Protein AF-A0A1V5B877-F1 (afdb_monomer_lite)

pLDDT: mean 80.22, std 16.43, range [35.47, 98.25]

Foldseek 3Di:
DKWWKWWFQDLDADPQKDFDDPVFAQFFEFADDQFFDWDFAQKDDWDFQDKFWDDFPWDWFFFDDAKFFAGDWGFGDKDKDWIDGLDAKAFEIIMIIHHPVPDQQKDFARIKFFFLDADPQKDWDPLDAFHFYGYHSHGSDIDHYQKDKIKIKIKTFFIPDIGGFADDDWAKGGHRGKMWIWIDMWDMDGSRQFKAKEATMIGHRGIDGDDAFTKTWMSHDDDDDFKDWPCVSHLHTYGYHPHRRIDIGGDDQKDKDKIKDWTKTDQIPDIDIHHGHHTGIGGHSDTITIMIDIIIDTGRDYIHGYIIMIGGHDGRHPVDDDDDDD

Sequence (326 aa):
MANLGMFRDDSNTPTGFTEIGSGYRDRLIKGGGTALDTGGTDNHEHSMSSWSCNNVNGTTSDGGSTPITGVNHTHNSASINGSASHLPPYKNLRVLLISADTFNGVIPAGTIVFHEDVPSGWDRYDGGSSYFIRISSTAGGTGGSLTHSHTISGTTSGPSATGTVTGTSSWRYCPNNHTHTFSGTSSTSSSSDYYYWACGLIKASADRILPLNSIVLADGSLSGDFWEEVTGASGRLLRISSTNSITTGGSSDTFSHTHSFSGTTDQMSQSTVVGGGSYYTVALNTHTHSISFNLSATNPEPSYVRLKLYKLIRLIGSRFVNAIVI

Structure (mmCIF, N/CA/C/O backbone):
data_AF-A0A1V5B877-F1
#
_entry.id   AF-A0A1V5B877-F1
#
loop_
_atom_site.group_PDB
_atom_site.id
_atom_site.type_symbol
_atom_site.label_atom_id
_atom_site.label_alt_id
_atom_site.label_comp_id
_atom_site.label_asym_id
_atom_site.label_entity_id
_atom_site.label_seq_id
_atom_site.pdbx_PDB_ins_code
_atom_site.Cartn_x
_atom_site.Cartn_y
_atom_site.Cartn_z
_atom_site.occupancy
_atom_site.B_iso_or_equiv
_atom_site.auth_seq_id
_atom_site.auth_comp_id
_atom_site.auth_asym_id
_atom_site.auth_atom_id
_atom_site.pdbx_PDB_model_num
ATOM 1 N N . MET A 1 1 ? -24.056 -8.025 6.682 1.00 74.38 1 MET A N 1
ATOM 2 C CA . MET A 1 1 ? -23.841 -7.230 7.909 1.00 74.38 1 MET A CA 1
ATOM 3 C C . MET A 1 1 ? -22.358 -6.934 7.978 1.00 74.38 1 MET A C 1
ATOM 5 O O . MET A 1 1 ? -21.589 -7.813 7.611 1.00 74.38 1 MET A O 1
ATOM 9 N N . ALA A 1 2 ? -21.983 -5.700 8.303 1.00 93.25 2 ALA A N 1
ATOM 10 C CA . ALA A 1 2 ? -20.591 -5.264 8.264 1.00 93.25 2 ALA A CA 1
ATOM 11 C C . ALA A 1 2 ? -19.851 -5.648 9.556 1.00 93.25 2 ALA A C 1
ATOM 13 O O . ALA A 1 2 ? -20.436 -5.699 10.641 1.00 93.25 2 ALA A O 1
ATOM 14 N N . ASN A 1 3 ? -18.559 -5.909 9.432 1.00 96.69 3 ASN A N 1
ATOM 15 C CA . ASN A 1 3 ? -17.640 -6.185 10.520 1.00 96.69 3 ASN A CA 1
ATOM 16 C C . ASN A 1 3 ? -16.723 -4.983 10.752 1.00 96.69 3 ASN A C 1
ATOM 18 O O . ASN A 1 3 ? -16.322 -4.291 9.814 1.00 96.69 3 ASN A O 1
ATOM 22 N N . LEU A 1 4 ? -16.360 -4.767 12.013 1.00 97.25 4 LEU A N 1
ATOM 23 C CA . LEU A 1 4 ? -15.340 -3.810 12.426 1.00 97.25 4 LEU A CA 1
ATOM 24 C C . LEU A 1 4 ? -13.969 -4.465 12.305 1.00 97.25 4 LEU A C 1
ATOM 26 O O . LEU A 1 4 ? -13.770 -5.565 12.816 1.00 97.25 4 LEU A O 1
ATOM 30 N N . GLY A 1 5 ? -13.027 -3.778 11.667 1.00 97.50 5 GLY A N 1
ATOM 31 C CA . GLY A 1 5 ? -11.645 -4.203 11.517 1.00 97.50 5 GLY A CA 1
ATOM 32 C C . GLY A 1 5 ? -10.694 -3.418 12.415 1.00 97.50 5 GLY A C 1
ATOM 33 O O . GLY A 1 5 ? -10.713 -2.187 12.448 1.00 97.50 5 GLY A O 1
ATOM 34 N N . MET A 1 6 ? -9.830 -4.134 13.124 1.00 97.56 6 MET A N 1
ATOM 35 C CA . MET A 1 6 ? -8.805 -3.580 14.011 1.00 97.56 6 MET A CA 1
ATOM 36 C C . MET A 1 6 ? -7.462 -4.253 13.742 1.00 97.56 6 MET A C 1
ATOM 38 O O . MET A 1 6 ? -7.407 -5.351 13.185 1.00 97.56 6 MET A O 1
ATOM 42 N N . PHE A 1 7 ? -6.369 -3.610 14.142 1.00 97.81 7 PHE A N 1
ATOM 43 C CA . PHE A 1 7 ? -5.028 -4.119 13.888 1.00 97.81 7 PHE A CA 1
ATOM 44 C C . PHE A 1 7 ? -4.478 -4.949 15.048 1.00 97.81 7 PHE A C 1
ATOM 46 O O . PHE A 1 7 ? -4.814 -4.743 16.217 1.00 97.81 7 PHE A O 1
ATOM 53 N N . ARG A 1 8 ? -3.561 -5.857 14.711 1.00 96.44 8 ARG A N 1
ATOM 54 C CA . ARG A 1 8 ? -2.702 -6.586 15.651 1.00 96.44 8 ARG A CA 1
ATOM 55 C C . ARG A 1 8 ? -1.279 -6.659 15.118 1.00 96.44 8 ARG A C 1
ATOM 57 O O . ARG A 1 8 ? -1.061 -6.803 13.912 1.00 96.44 8 ARG A O 1
ATOM 64 N N . ASP A 1 9 ? -0.328 -6.611 16.039 1.00 95.62 9 ASP A N 1
ATOM 65 C CA . ASP A 1 9 ? 1.104 -6.767 15.782 1.00 95.62 9 ASP A CA 1
ATOM 66 C C . ASP A 1 9 ? 1.687 -8.088 16.325 1.00 95.62 9 ASP A C 1
ATOM 68 O O . ASP A 1 9 ? 2.881 -8.333 16.179 1.00 95.62 9 ASP A O 1
ATOM 72 N N . ASP A 1 10 ? 0.851 -8.948 16.910 1.00 94.44 10 ASP A N 1
ATOM 73 C CA . ASP A 1 10 ? 1.202 -10.274 17.424 1.00 94.44 10 ASP A CA 1
ATOM 74 C C . ASP A 1 10 ? 0.422 -11.392 16.711 1.00 94.44 10 ASP A C 1
ATOM 76 O O . ASP A 1 10 ? -0.384 -11.135 15.816 1.00 94.44 10 ASP A O 1
ATOM 80 N N . SER A 1 11 ? 0.668 -12.651 17.083 1.00 93.56 11 SER A N 1
ATOM 81 C CA . SER A 1 11 ? 0.017 -13.834 16.501 1.00 93.56 11 SER A CA 1
ATOM 82 C C . SER A 1 11 ? -1.303 -14.228 17.174 1.00 93.56 11 SER A C 1
ATOM 84 O O . SER A 1 11 ? -1.956 -15.170 16.729 1.00 93.56 11 SER A O 1
ATOM 86 N N . ASN A 1 12 ? -1.730 -13.526 18.227 1.00 93.50 12 ASN A N 1
ATOM 87 C CA . ASN A 1 12 ? -2.918 -13.903 18.984 1.00 93.50 12 ASN A CA 1
ATOM 88 C C . ASN A 1 12 ? -4.200 -13.439 18.269 1.00 93.50 12 ASN A C 1
ATOM 90 O O . ASN A 1 12 ? -4.279 -12.307 17.784 1.00 93.50 12 ASN A O 1
ATOM 94 N N . THR A 1 13 ? -5.206 -14.312 18.204 1.00 95.44 13 THR A N 1
ATOM 95 C CA . THR A 1 13 ? -6.560 -13.982 17.733 1.00 95.44 13 THR A CA 1
ATOM 96 C C . THR A 1 13 ? -7.506 -14.118 18.918 1.00 95.44 13 THR A C 1
ATOM 98 O O . THR A 1 13 ? -7.796 -15.243 19.325 1.00 95.44 13 THR A O 1
ATOM 101 N N . PRO A 1 14 ? -7.973 -13.005 19.504 1.00 95.44 14 PRO A N 1
ATOM 102 C CA . PRO A 1 14 ? -8.879 -13.066 20.641 1.00 95.44 14 PRO A CA 1
ATOM 103 C C . PRO A 1 14 ? -10.215 -13.736 20.301 1.00 95.44 14 PRO A C 1
ATOM 105 O O . PRO A 1 14 ? -10.689 -13.681 19.165 1.00 95.44 14 PRO A O 1
ATOM 108 N N . THR A 1 15 ? -10.859 -14.321 21.310 1.00 93.88 15 THR A N 1
ATOM 109 C CA . THR A 1 15 ? -12.201 -14.904 21.188 1.00 93.88 15 THR A CA 1
ATOM 110 C C . THR A 1 15 ? -13.196 -13.895 20.609 1.00 93.88 15 THR A C 1
ATOM 112 O O . THR A 1 15 ? -13.247 -12.748 21.045 1.00 93.88 15 THR A O 1
ATOM 115 N N . GLY A 1 16 ? -14.003 -14.328 19.636 1.00 93.56 16 GLY A N 1
ATOM 116 C CA . GLY A 1 16 ? -14.993 -13.480 18.960 1.00 93.56 16 GLY A CA 1
ATOM 117 C C . GLY A 1 16 ? -14.444 -12.676 17.777 1.00 93.56 16 GLY A C 1
ATOM 118 O O . GLY A 1 16 ? -15.232 -12.113 17.021 1.00 93.56 16 GLY A O 1
ATOM 119 N N . PHE A 1 17 ? -13.123 -12.667 17.572 1.00 96.19 17 PHE A N 1
ATOM 120 C CA . PHE A 1 17 ? -12.487 -12.070 16.402 1.00 96.19 17 PHE A CA 1
ATOM 121 C C . PHE A 1 17 ? -12.105 -13.136 15.375 1.00 96.19 17 PHE A C 1
ATOM 123 O O . PHE A 1 17 ? -11.776 -14.274 15.707 1.00 96.19 17 PHE A O 1
ATOM 130 N N . THR A 1 18 ? -12.102 -12.741 14.107 1.00 96.44 18 THR A N 1
ATOM 131 C CA . THR A 1 18 ? -11.635 -13.561 12.982 1.00 96.44 18 THR A CA 1
ATOM 132 C C . THR A 1 18 ? -10.602 -12.786 12.180 1.00 96.44 18 THR A C 1
ATOM 134 O O . THR A 1 18 ? -10.638 -11.564 12.152 1.00 96.44 18 THR A O 1
ATOM 137 N N . GLU A 1 19 ? -9.644 -13.451 11.540 1.00 96.06 19 GLU A N 1
ATOM 138 C CA . GLU A 1 19 ? -8.763 -12.741 10.606 1.00 96.06 19 GLU A CA 1
ATOM 139 C C . GLU A 1 19 ? -9.524 -12.353 9.340 1.00 96.06 19 GLU A C 1
ATOM 141 O O . GLU A 1 19 ? -10.369 -13.110 8.857 1.00 96.06 19 GLU A O 1
ATOM 146 N N . ILE A 1 20 ? -9.161 -11.212 8.751 1.00 96.31 20 ILE A N 1
ATOM 147 C CA . ILE A 1 20 ? -9.600 -10.886 7.397 1.00 96.31 20 ILE A CA 1
ATOM 148 C C . ILE A 1 20 ? -9.205 -12.010 6.420 1.00 96.31 20 ILE A C 1
ATOM 150 O O . ILE A 1 20 ? -8.153 -12.654 6.558 1.00 96.31 20 ILE A O 1
ATOM 154 N N . GLY A 1 21 ? -10.068 -12.255 5.430 1.00 94.75 21 GLY A N 1
ATOM 155 C CA . GLY A 1 21 ? -9.909 -13.342 4.464 1.00 94.75 21 GLY A CA 1
ATOM 156 C C . GLY A 1 21 ? -8.538 -13.348 3.778 1.00 94.75 21 GLY A C 1
ATOM 157 O O . GLY A 1 21 ? -7.951 -12.300 3.504 1.00 94.75 21 GLY A O 1
ATOM 158 N N . SER A 1 22 ? -8.025 -14.542 3.472 1.00 94.31 22 SER A N 1
ATOM 159 C CA . SER A 1 22 ? -6.683 -14.721 2.899 1.00 94.31 22 SER A CA 1
ATOM 160 C C . SER A 1 22 ? -6.471 -14.004 1.564 1.00 94.31 22 SER A C 1
ATOM 162 O O . SER A 1 22 ? -5.358 -13.564 1.303 1.00 94.31 22 SER A O 1
ATOM 164 N N . GLY A 1 23 ? -7.526 -13.801 0.767 1.00 94.88 23 GLY A N 1
ATOM 165 C CA . GLY A 1 23 ? -7.463 -13.047 -0.493 1.00 94.88 23 GLY A CA 1
ATOM 166 C C . GLY A 1 23 ? -7.143 -11.550 -0.343 1.00 94.88 23 GLY A C 1
ATOM 167 O O . GLY A 1 23 ? -6.781 -10.901 -1.326 1.00 94.88 23 GLY A O 1
ATOM 168 N N . TYR A 1 24 ? -7.244 -11.009 0.875 1.00 96.75 24 TYR A N 1
ATOM 169 C CA . TYR A 1 24 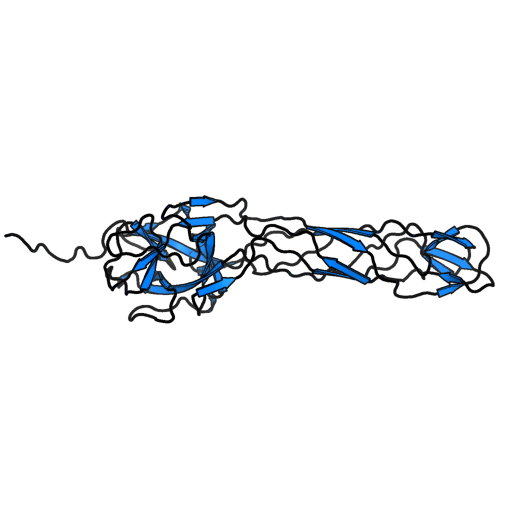? -6.949 -9.606 1.192 1.00 96.75 24 TYR A CA 1
ATOM 170 C C . TYR A 1 24 ? -5.579 -9.408 1.845 1.00 96.75 24 TYR A C 1
ATOM 172 O O . TYR A 1 24 ? -5.175 -8.275 2.101 1.00 96.75 24 TYR A O 1
ATOM 180 N N . ARG A 1 25 ? -4.867 -10.501 2.138 1.00 95.19 25 ARG A N 1
ATOM 181 C CA . ARG A 1 25 ? -3.490 -10.453 2.634 1.00 95.19 25 ARG A CA 1
ATOM 182 C C . ARG A 1 25 ? -2.566 -9.982 1.521 1.00 95.19 25 ARG A C 1
ATOM 184 O O . ARG A 1 25 ? -2.926 -10.004 0.349 1.00 95.19 25 ARG A O 1
ATOM 191 N N . ASP A 1 26 ? -1.381 -9.545 1.920 1.00 95.94 26 ASP A N 1
ATOM 192 C CA . ASP A 1 26 ? -0.326 -9.086 1.028 1.00 95.94 26 ASP A CA 1
ATOM 193 C C . ASP A 1 26 ? -0.659 -7.812 0.235 1.00 95.94 26 ASP A C 1
ATOM 195 O O . ASP A 1 26 ? 0.048 -7.454 -0.701 1.00 95.94 26 ASP A O 1
ATOM 199 N N . ARG A 1 27 ? -1.683 -7.072 0.674 1.00 97.25 27 ARG A N 1
ATOM 200 C CA . ARG A 1 27 ? -2.170 -5.839 0.046 1.00 97.25 27 ARG A CA 1
ATOM 201 C C . ARG A 1 27 ? -2.093 -4.662 1.007 1.00 97.25 27 ARG A C 1
ATOM 203 O O . ARG A 1 27 ? -2.271 -4.822 2.217 1.00 97.25 27 ARG A O 1
ATOM 210 N N . LEU A 1 28 ? -1.857 -3.469 0.472 1.00 97.12 28 LEU A N 1
ATOM 211 C CA . LEU A 1 28 ? -2.009 -2.224 1.224 1.00 97.12 28 LEU A CA 1
ATOM 212 C C . LEU A 1 28 ? -3.489 -1.922 1.483 1.00 97.12 28 LEU A C 1
ATOM 214 O O . LEU A 1 28 ? -4.371 -2.379 0.757 1.00 97.12 28 LEU A O 1
ATOM 218 N N . ILE A 1 29 ? -3.775 -1.124 2.508 1.00 97.88 29 ILE A N 1
ATOM 219 C CA . ILE A 1 29 ? -5.146 -0.679 2.785 1.00 97.88 29 ILE A CA 1
ATOM 220 C C . ILE A 1 29 ? -5.388 0.670 2.111 1.00 97.88 29 ILE A C 1
ATOM 222 O O . ILE A 1 29 ? -4.658 1.627 2.371 1.00 97.88 29 ILE A O 1
ATOM 226 N N . LYS A 1 30 ? -6.433 0.757 1.283 1.00 96.38 30 LYS A N 1
ATOM 227 C CA . LYS A 1 30 ? -6.945 2.001 0.690 1.00 96.38 30 LYS A CA 1
ATOM 228 C C . LYS A 1 30 ? -8.283 2.351 1.344 1.00 96.38 30 LYS A C 1
ATOM 230 O O . LYS A 1 30 ? -9.151 1.492 1.475 1.00 96.38 30 LYS A O 1
ATOM 235 N N . GLY A 1 31 ? -8.456 3.590 1.787 1.00 96.56 31 GLY A N 1
ATOM 236 C CA . GLY A 1 31 ? -9.689 4.026 2.434 1.00 96.56 31 GLY A CA 1
ATOM 237 C C . GLY A 1 31 ? -10.856 4.182 1.452 1.00 96.56 31 GLY A C 1
ATOM 238 O O . GLY A 1 31 ? -10.676 4.632 0.318 1.00 96.56 31 GLY A O 1
ATOM 239 N N . GLY A 1 32 ? -12.070 3.870 1.906 1.00 92.38 32 GLY A N 1
ATOM 240 C CA . GLY A 1 32 ? -13.333 4.181 1.223 1.00 92.38 32 GLY A CA 1
ATOM 241 C C . GLY A 1 32 ? -13.648 3.325 -0.012 1.00 92.38 32 GLY A C 1
ATOM 242 O O . GLY A 1 32 ? -13.081 2.258 -0.221 1.00 92.38 32 GLY A O 1
ATOM 243 N N . GLY A 1 33 ? -14.577 3.800 -0.850 1.00 90.56 33 GLY A N 1
ATOM 244 C CA . GLY A 1 33 ? -15.128 3.047 -1.988 1.00 90.56 33 GLY A CA 1
ATOM 245 C C . GLY A 1 33 ? -15.996 1.852 -1.575 1.00 90.56 33 GLY A C 1
ATOM 246 O O . GLY A 1 33 ? -16.524 1.811 -0.461 1.00 90.56 33 GLY A O 1
ATOM 247 N N . THR A 1 34 ? -16.157 0.887 -2.483 1.00 93.69 34 THR A N 1
ATOM 248 C CA . THR A 1 34 ? -16.770 -0.410 -2.166 1.00 93.69 34 THR A CA 1
ATOM 249 C C . THR A 1 34 ? -15.790 -1.207 -1.312 1.00 93.69 34 THR A C 1
ATOM 251 O O . THR A 1 34 ? -14.647 -1.435 -1.710 1.00 93.69 34 THR A O 1
ATOM 254 N N . ALA A 1 35 ? -16.211 -1.581 -0.108 1.00 93.81 35 ALA A N 1
ATOM 255 C CA . ALA A 1 35 ? -15.359 -2.334 0.796 1.00 93.81 35 ALA A CA 1
ATOM 256 C C . ALA A 1 35 ? -15.038 -3.720 0.218 1.00 93.81 35 ALA A C 1
ATOM 258 O O . ALA A 1 35 ? -15.871 -4.333 -0.444 1.00 93.81 35 ALA A O 1
ATOM 259 N N . LEU A 1 36 ? -13.825 -4.191 0.502 1.00 96.00 36 LEU A N 1
ATOM 260 C CA . LEU A 1 36 ? -13.223 -5.430 0.015 1.00 96.00 36 LEU A CA 1
ATOM 261 C C . LEU A 1 36 ? -12.897 -5.475 -1.488 1.00 96.00 36 LEU A C 1
ATOM 263 O O . LEU A 1 36 ? -12.328 -6.469 -1.939 1.00 96.00 36 LEU A O 1
ATOM 267 N N . ASP A 1 37 ? -13.146 -4.406 -2.250 1.00 96.19 37 ASP A N 1
ATOM 268 C CA . ASP A 1 37 ? -12.630 -4.303 -3.617 1.00 96.19 37 ASP A CA 1
ATOM 269 C C . ASP A 1 37 ? -11.099 -4.264 -3.606 1.00 96.19 37 ASP A C 1
ATOM 271 O O . ASP A 1 37 ? -10.473 -3.547 -2.819 1.00 96.19 37 ASP A O 1
ATOM 275 N N . THR A 1 38 ? -10.486 -5.011 -4.519 1.00 96.06 38 THR A N 1
ATOM 276 C CA . THR A 1 38 ? -9.031 -5.056 -4.687 1.00 96.06 38 THR A CA 1
ATOM 277 C C . THR A 1 38 ? -8.606 -4.432 -6.007 1.00 96.06 38 THR A C 1
ATOM 279 O O . THR A 1 38 ? -9.328 -4.524 -6.996 1.00 96.06 38 THR A O 1
ATOM 282 N N . GLY A 1 39 ? -7.403 -3.868 -6.052 1.00 93.19 39 GLY A N 1
ATOM 283 C CA . GLY A 1 39 ? -6.807 -3.346 -7.281 1.00 93.19 39 GLY A CA 1
ATOM 284 C C . GLY A 1 39 ? -5.292 -3.216 -7.169 1.00 93.19 39 GLY A C 1
ATOM 285 O O . GLY A 1 39 ? -4.710 -3.649 -6.172 1.00 93.19 39 GLY A O 1
ATOM 286 N N . GLY A 1 40 ? -4.678 -2.623 -8.194 1.00 90.69 40 GLY A N 1
ATOM 287 C CA . GLY A 1 40 ? -3.235 -2.388 -8.259 1.00 90.69 40 GLY A CA 1
ATOM 288 C C . GLY A 1 40 ? -2.395 -3.649 -8.490 1.00 90.69 40 GLY A C 1
ATOM 289 O O . GLY A 1 40 ? -2.908 -4.770 -8.536 1.00 90.69 40 GLY A O 1
ATOM 290 N N . THR A 1 41 ? -1.087 -3.452 -8.622 1.00 88.75 41 THR A N 1
ATOM 291 C CA . THR A 1 41 ? -0.068 -4.502 -8.770 1.00 88.75 41 THR A CA 1
ATOM 292 C C . THR A 1 41 ? 1.126 -4.184 -7.870 1.00 88.75 41 THR A C 1
ATOM 294 O O . THR A 1 41 ? 1.306 -3.042 -7.478 1.00 88.75 41 THR A O 1
ATOM 297 N N . ASP A 1 42 ? 1.931 -5.174 -7.479 1.00 88.94 42 ASP A N 1
ATOM 298 C CA . ASP A 1 42 ? 3.155 -4.917 -6.685 1.00 88.94 42 ASP A CA 1
ATOM 299 C C . ASP A 1 42 ? 4.377 -4.642 -7.567 1.00 88.94 42 ASP A C 1
ATOM 301 O O . ASP A 1 42 ? 5.389 -4.094 -7.110 1.00 88.94 42 ASP A O 1
ATOM 305 N N . ASN A 1 43 ? 4.262 -5.033 -8.834 1.00 85.69 43 ASN A N 1
ATOM 306 C CA . ASN A 1 43 ? 5.246 -4.895 -9.885 1.00 85.69 43 ASN A CA 1
ATOM 307 C C . ASN A 1 43 ? 4.594 -4.239 -11.098 1.00 85.69 43 ASN A C 1
ATOM 309 O O . ASN A 1 43 ? 3.400 -4.422 -11.348 1.00 85.69 43 ASN A O 1
ATOM 313 N N . HIS A 1 44 ? 5.397 -3.536 -11.883 1.00 75.50 44 HIS A N 1
ATOM 314 C CA . HIS A 1 44 ? 4.986 -3.068 -13.198 1.00 75.50 44 HIS A CA 1
ATOM 315 C C . HIS A 1 44 ? 6.067 -3.369 -14.232 1.00 75.50 44 HIS A C 1
ATOM 317 O O . HIS A 1 44 ? 7.240 -3.574 -13.903 1.00 75.50 44 HIS A O 1
ATOM 323 N N . GLU A 1 45 ? 5.631 -3.416 -15.485 1.00 74.50 45 GLU A N 1
ATOM 324 C CA . GLU A 1 45 ? 6.481 -3.585 -16.653 1.00 74.50 45 GLU A CA 1
ATOM 325 C C . GLU A 1 45 ? 6.520 -2.284 -17.444 1.00 74.50 45 GLU A C 1
ATOM 327 O O . GLU A 1 45 ? 5.576 -1.488 -17.430 1.00 74.50 45 GLU A O 1
ATOM 332 N N . HIS A 1 46 ? 7.614 -2.090 -18.166 1.00 70.62 46 HIS A N 1
ATOM 333 C CA . HIS A 1 46 ? 7.731 -1.012 -19.129 1.00 70.62 46 HIS A CA 1
ATOM 334 C C . HIS A 1 46 ? 7.782 -1.563 -20.543 1.00 70.62 46 HIS A C 1
ATOM 336 O O . HIS A 1 46 ? 8.352 -2.624 -20.793 1.00 70.62 46 HIS A O 1
ATOM 342 N N . SER A 1 47 ? 7.256 -0.779 -21.478 1.00 65.31 47 SER A N 1
ATOM 343 C CA . SER A 1 47 ? 7.489 -0.979 -22.904 1.00 65.31 47 SER A CA 1
ATOM 344 C C . SER A 1 47 ? 8.298 0.189 -23.461 1.00 65.31 47 SER A C 1
ATOM 346 O O . SER A 1 47 ? 8.225 1.314 -22.968 1.00 65.31 47 SER A O 1
ATOM 348 N N . MET A 1 48 ? 9.098 -0.092 -24.485 1.00 65.75 48 MET A N 1
ATOM 349 C CA . MET A 1 48 ? 9.794 0.922 -25.271 1.00 65.75 48 MET A CA 1
ATOM 350 C C . MET A 1 48 ? 9.112 1.068 -26.626 1.00 65.75 48 MET A C 1
ATOM 352 O O . MET A 1 48 ? 8.880 0.070 -27.303 1.00 65.75 48 MET A O 1
ATOM 356 N N . SER A 1 49 ? 8.860 2.306 -27.053 1.00 54.69 49 SER A N 1
ATOM 357 C CA . SER A 1 49 ? 8.289 2.602 -28.374 1.00 54.69 49 SER A CA 1
ATOM 358 C C . SER A 1 49 ? 9.307 3.129 -29.389 1.00 54.69 49 SER A C 1
ATOM 360 O O . SER A 1 49 ? 9.064 3.050 -30.589 1.00 54.69 49 SER A O 1
ATOM 362 N N . SER A 1 50 ? 10.441 3.681 -28.946 1.00 55.41 50 SER A N 1
ATOM 363 C CA . SER A 1 50 ? 11.454 4.244 -29.846 1.00 55.41 50 SER A CA 1
ATOM 364 C C . SER A 1 50 ? 12.821 4.306 -29.180 1.00 55.41 50 SER A C 1
ATOM 366 O O . SER A 1 50 ? 12.933 4.766 -28.044 1.00 55.41 50 SER A O 1
ATOM 368 N N . TRP A 1 51 ? 13.858 3.912 -29.913 1.00 61.53 51 TRP A N 1
ATOM 369 C CA . TRP A 1 51 ? 15.244 4.026 -29.477 1.00 61.53 51 TRP A CA 1
ATOM 370 C C . TRP A 1 51 ? 16.103 4.576 -30.624 1.00 61.53 51 TRP A C 1
ATOM 372 O O . TRP A 1 51 ? 15.733 4.456 -31.796 1.00 61.53 51 TRP A O 1
ATOM 382 N N . SER A 1 52 ? 17.228 5.210 -30.310 1.00 58.00 52 SER A N 1
ATOM 383 C CA . SER A 1 52 ? 18.214 5.606 -31.312 1.00 58.00 52 SER A CA 1
ATOM 384 C C . SER A 1 52 ? 19.598 5.175 -30.863 1.00 58.00 52 SER A C 1
ATOM 386 O O . SER A 1 52 ? 19.908 5.088 -29.676 1.00 58.00 52 SER A O 1
ATOM 388 N N . CYS A 1 53 ? 20.400 4.834 -31.853 1.00 57.09 53 CYS A N 1
ATOM 389 C CA . CYS A 1 53 ? 21.685 4.204 -31.704 1.00 57.09 53 CYS A CA 1
ATOM 390 C C . CYS A 1 53 ? 22.643 5.053 -32.531 1.00 57.09 53 CYS A C 1
ATOM 392 O O . CYS A 1 53 ? 22.561 5.051 -33.757 1.00 57.09 53 CYS A O 1
ATOM 394 N N . ASN A 1 54 ? 23.458 5.863 -31.856 1.00 55.19 54 ASN A N 1
ATOM 395 C CA . ASN A 1 54 ? 24.297 6.870 -32.497 1.00 55.19 54 ASN A CA 1
ATOM 396 C C . ASN A 1 54 ? 25.774 6.588 -32.221 1.00 55.19 54 ASN A C 1
ATOM 398 O O . ASN A 1 54 ? 26.131 6.113 -31.143 1.00 55.19 54 ASN A O 1
ATOM 402 N N . ASN A 1 55 ? 26.602 6.965 -33.197 1.00 53.72 55 ASN A N 1
ATOM 403 C CA . ASN A 1 55 ? 28.038 6.715 -33.313 1.00 53.72 55 ASN A CA 1
ATOM 404 C C . ASN A 1 55 ? 28.418 5.264 -33.599 1.00 53.72 55 ASN A C 1
ATOM 406 O O . ASN A 1 55 ? 28.351 4.387 -32.745 1.00 53.72 55 ASN A O 1
ATOM 410 N N . VAL A 1 56 ? 28.937 5.067 -34.807 1.00 55.50 56 VAL A N 1
ATOM 411 C CA . VAL A 1 56 ? 29.737 3.905 -35.171 1.00 55.50 56 VAL A CA 1
ATOM 412 C C . VAL A 1 56 ? 31.071 4.437 -35.668 1.00 55.50 56 VAL A C 1
ATOM 414 O O . VAL A 1 56 ? 31.103 5.329 -36.518 1.00 55.50 56 VAL A O 1
ATOM 417 N N . ASN A 1 57 ? 32.179 3.906 -35.152 1.00 52.59 57 ASN A N 1
ATOM 418 C CA . ASN A 1 57 ? 33.476 4.156 -35.769 1.00 52.59 57 ASN A CA 1
ATOM 419 C C . ASN A 1 57 ? 33.491 3.446 -37.123 1.00 52.59 57 ASN A C 1
ATOM 421 O O . ASN A 1 57 ? 33.525 2.217 -37.208 1.00 52.59 57 ASN A O 1
ATOM 425 N N . GLY A 1 58 ? 33.395 4.247 -38.176 1.00 51.28 58 GLY A N 1
ATOM 426 C CA . GLY A 1 58 ? 33.421 3.786 -39.547 1.00 51.28 58 GLY A CA 1
ATOM 427 C C . GLY A 1 58 ? 34.830 3.727 -40.105 1.00 51.28 58 GLY A C 1
ATOM 428 O O . GLY A 1 58 ? 35.639 4.618 -39.859 1.00 51.28 58 GLY A O 1
ATOM 429 N N . THR A 1 59 ? 35.099 2.719 -40.924 1.00 50.38 59 THR A N 1
ATOM 430 C CA . THR A 1 59 ? 36.210 2.775 -41.884 1.00 50.38 59 THR A CA 1
ATOM 431 C C . THR A 1 59 ? 35.636 2.807 -43.289 1.00 50.38 59 THR A C 1
ATOM 433 O O . THR A 1 59 ? 34.555 2.272 -43.542 1.00 50.38 59 THR A O 1
ATOM 436 N N . THR A 1 60 ? 36.314 3.492 -44.201 1.00 47.16 60 THR A N 1
ATOM 437 C CA . THR A 1 60 ? 35.971 3.461 -45.620 1.00 47.16 60 THR A CA 1
ATOM 438 C C . THR A 1 60 ? 36.333 2.089 -46.191 1.00 47.16 60 THR A C 1
ATOM 440 O O . THR A 1 60 ? 37.433 1.583 -45.997 1.00 47.16 60 THR A O 1
ATOM 443 N N . SER A 1 61 ? 35.378 1.460 -46.859 1.00 47.78 61 SER A N 1
ATOM 444 C CA . SER A 1 61 ? 35.488 0.171 -47.530 1.00 47.78 61 SER A CA 1
ATOM 445 C C . SER A 1 61 ? 34.735 0.217 -48.851 1.00 47.78 61 SER A C 1
ATOM 447 O O . SER A 1 61 ? 34.030 1.165 -49.145 1.00 47.78 61 SER A O 1
ATOM 449 N N . ASP A 1 62 ? 34.900 -0.794 -49.671 1.00 53.03 62 ASP A N 1
ATOM 450 C CA . ASP A 1 62 ? 35.111 -0.557 -51.079 1.00 53.03 62 ASP A CA 1
ATOM 451 C C . ASP A 1 62 ? 34.093 -1.509 -51.799 1.00 53.03 62 ASP A C 1
ATOM 453 O O . ASP A 1 62 ? 34.170 -2.726 -51.635 1.00 53.03 62 ASP A O 1
ATOM 457 N N . GLY A 1 63 ? 33.059 -0.958 -52.467 1.00 44.72 63 GLY A N 1
ATOM 458 C CA . GLY A 1 63 ? 31.752 -1.546 -52.825 1.00 44.72 63 GLY A CA 1
ATOM 459 C C . GLY A 1 63 ? 31.595 -2.764 -53.777 1.00 44.72 63 GLY A C 1
ATOM 460 O O . GLY A 1 63 ? 32.426 -3.067 -54.626 1.00 44.72 63 GLY A O 1
ATOM 461 N N . GLY A 1 64 ? 30.436 -3.440 -53.626 1.00 52.56 64 GLY A N 1
ATOM 462 C CA . GLY A 1 64 ? 29.756 -4.400 -54.542 1.00 52.56 64 GLY A CA 1
ATOM 463 C C . GLY A 1 64 ? 28.918 -5.485 -53.825 1.00 52.56 64 GLY A C 1
ATOM 464 O O . GLY A 1 64 ? 28.696 -5.359 -52.649 1.00 52.56 64 GLY A O 1
ATOM 465 N N . SER A 1 65 ? 28.365 -6.518 -54.469 1.00 54.75 65 SER A N 1
ATOM 466 C CA . SER A 1 65 ? 27.058 -7.161 -54.140 1.00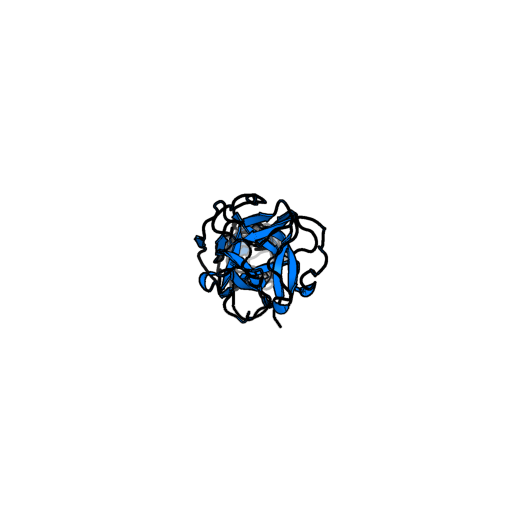 54.75 65 SER A CA 1
ATOM 467 C C . SER A 1 65 ? 26.746 -7.785 -52.752 1.00 54.75 65 SER A C 1
ATOM 469 O O . SER A 1 65 ? 25.624 -8.266 -52.597 1.00 54.75 65 SER A O 1
ATOM 471 N N . THR A 1 66 ? 27.639 -7.818 -51.751 1.00 59.12 66 THR A N 1
ATOM 472 C CA . THR A 1 66 ? 27.339 -8.459 -50.444 1.00 59.12 66 THR A CA 1
ATOM 473 C C . THR A 1 66 ? 26.730 -7.467 -49.459 1.00 59.12 66 THR A C 1
ATOM 475 O O . THR A 1 66 ? 27.456 -6.569 -49.036 1.00 59.12 66 THR A O 1
ATOM 478 N N . PRO A 1 67 ? 25.465 -7.624 -49.029 1.00 60.97 67 PRO A N 1
ATOM 479 C CA . PRO A 1 67 ? 24.843 -6.712 -48.079 1.00 60.97 67 PRO A CA 1
ATOM 480 C C . PRO A 1 67 ? 25.568 -6.705 -46.723 1.00 60.97 67 PRO A C 1
ATOM 482 O O . PRO A 1 67 ? 25.625 -7.707 -46.014 1.00 60.97 67 PRO A O 1
ATOM 485 N N . ILE A 1 68 ? 26.088 -5.551 -46.337 1.00 69.56 68 ILE A N 1
ATOM 486 C CA . ILE A 1 68 ? 26.755 -5.263 -45.064 1.00 69.56 68 ILE A CA 1
ATOM 487 C C . ILE A 1 68 ? 26.084 -4.060 -44.395 1.00 69.56 68 ILE A C 1
ATOM 489 O O . ILE A 1 68 ? 25.167 -3.470 -44.954 1.00 69.56 68 ILE A O 1
ATOM 493 N N . THR A 1 69 ? 26.524 -3.659 -43.208 1.00 68.00 69 THR A N 1
ATOM 494 C CA . THR A 1 69 ? 25.904 -2.541 -42.480 1.00 68.00 69 THR A CA 1
ATOM 495 C C . THR A 1 69 ? 26.591 -1.196 -42.738 1.00 68.00 69 THR A C 1
ATOM 497 O O . THR A 1 69 ? 27.815 -1.094 -42.633 1.00 68.00 69 THR A O 1
ATOM 500 N N . GLY A 1 70 ? 25.812 -0.149 -43.038 1.00 64.56 70 GLY A N 1
ATOM 501 C CA . GLY A 1 70 ? 26.328 1.221 -43.190 1.00 64.56 70 GLY A CA 1
ATOM 502 C C . GLY A 1 70 ? 26.711 1.866 -41.849 1.00 64.56 70 GLY A C 1
ATOM 503 O O . GLY A 1 70 ? 26.167 1.504 -40.813 1.00 64.56 70 GLY A O 1
ATOM 504 N N . VAL A 1 71 ? 27.634 2.835 -41.836 1.00 65.31 71 VAL A N 1
ATOM 505 C CA . VAL A 1 71 ? 28.096 3.481 -40.578 1.00 65.31 71 VAL A CA 1
ATOM 506 C C . VAL A 1 71 ? 26.994 4.195 -39.828 1.00 65.31 71 VAL A C 1
ATOM 508 O O . VAL A 1 71 ? 26.875 4.039 -38.620 1.00 65.31 71 VAL A O 1
ATOM 511 N N . ASN A 1 72 ? 26.165 4.945 -40.544 1.00 68.12 72 ASN A N 1
ATOM 512 C CA . ASN A 1 72 ? 24.997 5.575 -39.956 1.00 68.12 72 ASN A CA 1
ATOM 513 C C . ASN A 1 72 ? 23.805 4.656 -40.191 1.00 68.12 72 ASN A C 1
ATOM 515 O O . ASN A 1 72 ? 23.190 4.681 -41.256 1.00 68.12 72 ASN A O 1
ATOM 519 N N . HIS A 1 73 ? 23.509 3.826 -39.200 1.00 68.19 73 HIS A N 1
ATOM 520 C CA . HIS A 1 73 ? 22.303 3.019 -39.163 1.00 68.19 73 HIS A CA 1
ATOM 521 C C . HIS A 1 73 ? 21.678 3.102 -37.775 1.00 68.19 73 HIS A C 1
ATOM 523 O O . HIS A 1 73 ? 22.323 3.446 -36.788 1.00 68.19 73 HIS A O 1
ATOM 529 N N . THR A 1 74 ? 20.398 2.777 -37.715 1.00 70.75 74 THR A N 1
ATOM 530 C CA . THR A 1 74 ? 19.642 2.629 -36.476 1.00 70.75 74 THR A CA 1
ATOM 531 C C . THR A 1 74 ? 19.178 1.187 -36.366 1.00 70.75 74 THR A C 1
ATOM 533 O O . THR A 1 74 ? 19.023 0.507 -37.374 1.00 70.75 74 THR A O 1
ATOM 536 N N . HIS A 1 75 ? 18.912 0.711 -35.159 1.00 71.19 75 HIS A N 1
ATOM 537 C CA . HIS A 1 75 ? 18.051 -0.460 -34.999 1.00 71.19 75 HIS A CA 1
ATOM 538 C C . HIS A 1 75 ? 16.645 0.037 -34.659 1.00 71.19 75 HIS A C 1
ATOM 540 O O . HIS A 1 75 ? 16.473 1.173 -34.221 1.00 71.19 75 HIS A O 1
ATOM 546 N N . ASN A 1 76 ? 15.637 -0.789 -34.870 1.00 62.28 76 ASN A N 1
ATOM 547 C CA . ASN A 1 76 ? 14.229 -0.398 -34.843 1.00 62.28 76 ASN A CA 1
ATOM 548 C C . ASN A 1 76 ? 13.402 -1.132 -33.776 1.00 62.28 76 ASN A C 1
ATOM 550 O O . ASN A 1 76 ? 12.285 -0.705 -33.503 1.00 62.28 76 ASN A O 1
ATOM 554 N N . SER A 1 77 ? 13.941 -2.156 -33.106 1.00 61.00 77 SER A N 1
ATOM 555 C CA . SER A 1 77 ? 13.262 -2.774 -31.961 1.00 61.00 77 SER A CA 1
ATOM 556 C C . SER A 1 77 ? 14.225 -3.462 -31.000 1.00 61.00 77 SER A C 1
ATOM 558 O O . SER A 1 77 ? 15.131 -4.170 -31.437 1.00 61.00 77 SER A O 1
ATOM 560 N N . ALA A 1 78 ? 13.963 -3.320 -29.703 1.00 62.25 78 ALA A N 1
ATOM 561 C CA . ALA A 1 78 ? 14.503 -4.183 -28.664 1.00 62.25 78 ALA A CA 1
ATOM 562 C C . ALA A 1 78 ? 13.377 -4.578 -27.705 1.00 62.25 78 ALA A C 1
ATOM 564 O O . ALA A 1 78 ? 12.576 -3.732 -27.307 1.00 62.25 78 ALA A O 1
ATOM 565 N N . SER A 1 79 ? 13.313 -5.854 -27.330 1.00 61.94 79 SER A N 1
ATOM 566 C CA . SER A 1 79 ? 12.482 -6.295 -26.210 1.00 61.94 79 SER A CA 1
ATOM 567 C C . SER A 1 79 ? 13.198 -5.944 -24.911 1.00 61.94 79 SER A C 1
ATOM 569 O O . SER A 1 79 ? 14.339 -6.369 -24.728 1.00 61.94 79 SER A O 1
ATOM 571 N N . ILE A 1 80 ? 12.543 -5.203 -24.019 1.00 62.78 80 ILE A N 1
ATOM 572 C CA . ILE A 1 80 ? 13.014 -5.059 -22.641 1.00 62.78 80 ILE A CA 1
ATOM 573 C C . ILE A 1 80 ? 12.234 -6.021 -21.773 1.00 62.78 80 ILE A C 1
ATOM 575 O O . ILE A 1 80 ? 11.008 -6.018 -21.794 1.00 62.78 80 ILE A O 1
ATOM 579 N N . ASN A 1 81 ? 12.964 -6.762 -20.951 1.00 62.19 81 ASN A N 1
ATOM 580 C CA . ASN A 1 81 ? 12.405 -7.421 -19.785 1.00 62.19 81 ASN A CA 1
ATOM 581 C C . ASN A 1 81 ? 12.943 -6.695 -18.553 1.00 62.19 81 ASN A C 1
ATOM 583 O O . ASN A 1 81 ? 14.157 -6.641 -18.352 1.00 62.19 81 ASN A O 1
ATOM 587 N N . GLY A 1 82 ? 12.053 -6.096 -17.766 1.00 65.94 82 GLY A N 1
ATOM 588 C CA . GLY A 1 82 ? 12.436 -5.347 -16.574 1.00 65.94 82 GLY A CA 1
ATOM 589 C C . GLY A 1 82 ? 11.239 -5.075 -15.680 1.00 65.94 82 GLY A C 1
ATOM 590 O O . GLY A 1 82 ? 10.723 -3.961 -15.667 1.00 65.94 82 GLY A O 1
ATOM 591 N N . SER A 1 83 ? 10.791 -6.086 -14.933 1.00 73.12 83 SER A N 1
ATOM 592 C CA . SER A 1 83 ? 9.814 -5.893 -13.862 1.00 73.12 83 SER A CA 1
ATOM 593 C C . SER A 1 83 ? 10.527 -5.408 -12.601 1.00 73.12 83 SER A C 1
ATOM 595 O O . SER A 1 83 ? 11.453 -6.076 -12.135 1.00 73.12 83 SER A O 1
ATOM 597 N N . ALA A 1 84 ? 10.076 -4.309 -12.007 1.00 79.50 84 ALA A N 1
ATOM 598 C CA . ALA A 1 84 ? 10.523 -3.892 -10.679 1.00 79.50 84 ALA A CA 1
ATOM 599 C C . ALA A 1 84 ? 9.323 -3.746 -9.748 1.00 79.50 84 ALA A C 1
ATOM 601 O O . ALA A 1 84 ? 8.199 -3.508 -10.199 1.00 79.50 84 ALA A O 1
ATOM 602 N N . SER A 1 85 ? 9.557 -3.924 -8.446 1.00 85.69 85 SER A N 1
ATOM 603 C CA . SER A 1 85 ? 8.531 -3.619 -7.455 1.00 85.69 85 SER A CA 1
ATOM 604 C C . SER A 1 85 ? 8.472 -2.116 -7.211 1.00 85.69 85 SER A C 1
ATOM 606 O O . SER A 1 85 ? 9.505 -1.456 -7.125 1.00 85.69 85 SER A O 1
ATOM 608 N N . HIS A 1 86 ? 7.260 -1.598 -7.053 1.00 83.81 86 HIS A N 1
ATOM 609 C CA . HIS A 1 86 ? 6.992 -0.197 -6.718 1.00 83.81 86 HIS A CA 1
ATOM 610 C C . HIS A 1 86 ? 6.237 -0.065 -5.389 1.00 83.81 86 HIS A C 1
ATOM 612 O O . HIS A 1 86 ? 5.605 0.964 -5.120 1.00 83.81 86 HIS A O 1
ATOM 618 N N . LEU A 1 87 ? 6.296 -1.112 -4.555 1.00 90.38 87 LEU A N 1
ATOM 619 C CA . LEU A 1 87 ? 5.725 -1.084 -3.219 1.00 90.38 87 LEU A CA 1
ATOM 620 C C . LEU A 1 87 ? 6.405 0.017 -2.388 1.00 90.38 87 LEU A C 1
ATOM 622 O O . LEU A 1 87 ? 7.632 -0.018 -2.220 1.00 90.38 87 LEU A O 1
ATOM 626 N N . PRO A 1 88 ? 5.632 0.970 -1.832 1.00 91.00 88 PRO A N 1
ATOM 627 C CA . PRO A 1 88 ? 6.179 1.954 -0.913 1.00 91.00 88 PRO A CA 1
ATOM 628 C C . PRO A 1 88 ? 6.635 1.257 0.377 1.00 91.00 88 PRO A C 1
ATOM 630 O O . PRO A 1 88 ? 6.233 0.115 0.628 1.00 91.00 88 PRO A O 1
ATOM 633 N N . PRO A 1 89 ? 7.421 1.920 1.244 1.00 93.75 89 PRO A N 1
ATOM 634 C CA . PRO A 1 89 ? 7.780 1.343 2.528 1.00 93.75 89 PRO A CA 1
ATOM 635 C C . PRO A 1 89 ? 6.521 0.970 3.308 1.00 93.75 89 PRO A C 1
ATOM 637 O O . PRO A 1 89 ? 5.688 1.830 3.608 1.00 93.75 89 PRO A O 1
ATOM 640 N N . TYR A 1 90 ? 6.390 -0.303 3.667 1.00 95.56 90 TYR A N 1
ATOM 641 C CA . TYR A 1 90 ? 5.233 -0.804 4.398 1.00 95.56 90 TYR A CA 1
ATOM 642 C C . TYR A 1 90 ? 5.598 -1.531 5.692 1.00 95.56 90 TYR A C 1
ATOM 644 O O . TYR A 1 90 ? 6.704 -2.049 5.865 1.00 95.56 90 TYR A O 1
ATOM 652 N N . LYS A 1 91 ? 4.609 -1.605 6.585 1.00 96.75 91 LYS A N 1
ATOM 653 C CA . LYS A 1 91 ? 4.598 -2.416 7.800 1.00 96.75 91 LYS A CA 1
ATOM 654 C C . LYS A 1 91 ? 3.454 -3.419 7.714 1.00 96.75 91 LYS A C 1
ATOM 656 O O . LYS A 1 91 ? 2.307 -3.047 7.469 1.00 96.75 91 LYS A O 1
ATOM 661 N N . ASN A 1 92 ? 3.774 -4.686 7.938 1.00 97.50 92 ASN A N 1
ATOM 662 C CA . ASN A 1 92 ? 2.804 -5.764 7.998 1.00 97.50 92 ASN A CA 1
ATOM 663 C C . ASN A 1 92 ? 2.068 -5.731 9.340 1.00 97.50 92 ASN A C 1
ATOM 665 O O . ASN A 1 92 ? 2.686 -5.896 10.397 1.00 97.50 92 ASN A O 1
ATOM 669 N N . LEU A 1 93 ? 0.748 -5.575 9.284 1.00 97.50 93 LEU A N 1
ATOM 670 C CA . LEU A 1 93 ? -0.163 -5.735 10.414 1.00 97.50 93 LEU A CA 1
ATOM 671 C C . LEU A 1 93 ? -1.217 -6.787 10.071 1.00 97.50 93 LEU A C 1
ATOM 673 O O . LEU A 1 93 ? -1.619 -6.942 8.916 1.00 97.50 93 LEU A O 1
ATOM 677 N N . ARG A 1 94 ? -1.684 -7.505 11.088 1.00 97.62 94 ARG A N 1
ATOM 678 C CA . ARG A 1 94 ? -2.862 -8.365 10.953 1.00 97.62 94 ARG A CA 1
ATOM 679 C C . ARG A 1 94 ? -4.107 -7.503 11.109 1.00 97.62 94 ARG A C 1
ATOM 681 O O . ARG A 1 94 ? -4.119 -6.600 11.943 1.00 97.62 94 ARG A O 1
ATOM 688 N N . VAL A 1 95 ? -5.146 -7.797 10.332 1.00 98.12 95 VAL A N 1
ATOM 689 C CA . VAL A 1 95 ? -6.473 -7.187 10.489 1.00 98.12 95 VAL A CA 1
ATOM 690 C C . VAL A 1 95 ? -7.419 -8.245 11.031 1.00 98.12 95 VAL A C 1
ATOM 692 O O . VAL A 1 95 ? -7.622 -9.284 10.396 1.00 98.12 95 VAL A O 1
ATOM 695 N N . LEU A 1 96 ? -7.974 -7.977 12.208 1.00 97.62 96 LEU A N 1
ATOM 696 C CA . LEU A 1 96 ? -8.988 -8.807 12.839 1.00 97.62 96 LEU A CA 1
ATOM 697 C C . LEU A 1 96 ? -10.358 -8.150 12.712 1.00 97.62 96 LEU A C 1
ATOM 699 O O . LEU A 1 96 ? -10.486 -6.945 12.915 1.00 97.62 96 LEU A O 1
ATOM 703 N N . LEU A 1 97 ? -11.362 -8.959 12.400 1.00 97.62 97 LEU A N 1
ATOM 704 C CA . LEU A 1 97 ? -12.750 -8.594 12.188 1.00 97.62 97 LEU A CA 1
ATOM 705 C C . LEU A 1 97 ? -13.624 -9.092 13.342 1.00 97.62 97 LEU A C 1
ATOM 707 O O . LEU A 1 97 ? -13.478 -10.233 13.787 1.00 97.62 97 LEU A O 1
ATOM 711 N N . ILE A 1 98 ? -14.568 -8.260 13.770 1.00 96.69 98 ILE A N 1
ATOM 712 C CA . ILE A 1 98 ? -15.649 -8.613 14.698 1.00 96.69 98 ILE A CA 1
ATOM 713 C C . ILE A 1 98 ? -16.978 -8.068 14.169 1.00 96.69 98 ILE A C 1
ATOM 715 O O . ILE A 1 98 ? -17.019 -6.976 13.603 1.00 96.69 98 ILE A O 1
ATOM 719 N N . SER A 1 99 ? -18.073 -8.810 14.346 1.00 95.38 99 SER A N 1
ATOM 720 C CA . SER A 1 99 ? -19.396 -8.360 13.89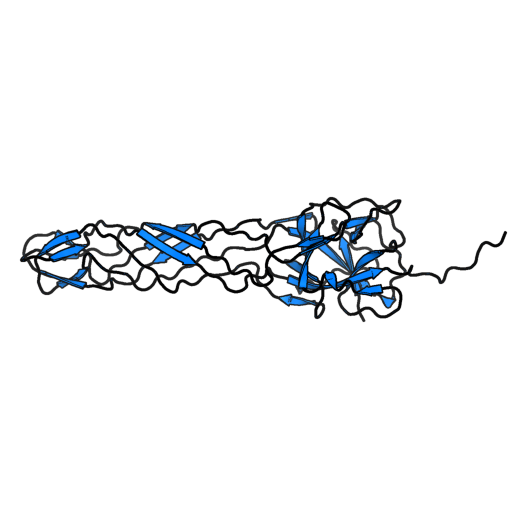6 1.00 95.38 99 SER A CA 1
ATOM 721 C C . SER A 1 99 ? -19.810 -7.088 14.632 1.00 95.38 99 SER A C 1
ATOM 723 O O . SER A 1 99 ? -19.880 -7.078 15.865 1.00 95.38 99 SER A O 1
ATOM 725 N N . ALA A 1 100 ? -20.118 -6.033 13.869 1.00 93.69 100 ALA A N 1
ATOM 726 C CA . ALA A 1 100 ? -20.513 -4.739 14.418 1.00 93.69 100 ALA A CA 1
ATOM 727 C C . ALA A 1 100 ? -21.778 -4.832 15.288 1.00 93.69 100 ALA A C 1
ATOM 729 O O . ALA A 1 100 ? -21.877 -4.125 16.286 1.00 93.69 100 ALA A O 1
ATOM 730 N N . ASP A 1 101 ? -22.700 -5.743 14.962 1.00 90.06 101 ASP A N 1
ATOM 731 C CA . ASP A 1 101 ? -23.957 -5.936 15.698 1.00 90.06 101 ASP A CA 1
ATOM 732 C C . ASP A 1 101 ? -23.747 -6.571 17.078 1.00 90.06 101 ASP A C 1
ATOM 734 O O . ASP A 1 101 ? -24.521 -6.346 18.007 1.00 90.06 101 ASP A O 1
ATOM 738 N N . THR A 1 102 ? -22.692 -7.376 17.216 1.00 90.12 102 THR A N 1
ATOM 739 C CA . THR A 1 102 ? -22.343 -8.062 18.472 1.00 90.12 102 THR A CA 1
ATOM 740 C C . THR A 1 102 ? -21.264 -7.344 19.273 1.00 90.12 102 THR A C 1
ATOM 742 O O . THR A 1 102 ? -20.980 -7.726 20.409 1.00 90.12 102 THR A O 1
ATOM 745 N N . PHE A 1 103 ? -20.641 -6.315 18.696 1.00 92.31 103 PHE A N 1
ATOM 746 C CA . PHE A 1 103 ? -19.558 -5.599 19.343 1.00 92.31 103 PHE A CA 1
ATOM 747 C C . PHE A 1 103 ? -20.089 -4.794 20.533 1.00 92.31 103 PHE A C 1
ATOM 749 O O . PHE A 1 103 ? -20.940 -3.920 20.395 1.00 92.31 103 PHE A O 1
ATOM 756 N N . ASN A 1 104 ? -19.561 -5.077 21.722 1.00 91.81 104 ASN A N 1
ATOM 757 C CA . ASN A 1 104 ? -20.007 -4.479 22.983 1.00 91.81 104 ASN A CA 1
ATOM 758 C C . ASN A 1 104 ? -19.158 -3.271 23.420 1.00 91.81 104 ASN A C 1
ATOM 760 O O . ASN A 1 104 ? -19.275 -2.823 24.557 1.00 91.81 104 ASN A O 1
ATOM 764 N N . GLY A 1 105 ? -18.272 -2.781 22.551 1.00 93.06 105 GLY A N 1
ATOM 765 C CA . GLY A 1 105 ? -17.354 -1.688 22.859 1.00 93.06 105 GLY A CA 1
ATOM 766 C C . GLY A 1 105 ? -16.062 -2.116 23.557 1.00 93.06 105 GLY A C 1
ATOM 767 O O . GLY A 1 105 ? -15.131 -1.317 23.586 1.00 93.06 105 GLY A O 1
ATOM 768 N N . VAL A 1 106 ? -15.958 -3.342 24.083 1.00 94.44 106 VAL A N 1
ATOM 769 C CA . VAL A 1 106 ? -14.739 -3.842 24.734 1.00 94.44 106 VAL A CA 1
ATOM 770 C C . VAL A 1 106 ? -13.816 -4.470 23.698 1.00 94.44 106 VAL A C 1
ATOM 772 O O . VAL A 1 106 ? -14.219 -5.342 22.932 1.00 94.44 106 VAL A O 1
ATOM 775 N N . ILE A 1 107 ? -12.557 -4.047 23.702 1.00 94.62 107 ILE A N 1
ATOM 776 C CA . ILE A 1 107 ? -11.501 -4.619 22.878 1.00 94.62 107 ILE A CA 1
ATOM 777 C C . ILE A 1 107 ? -10.464 -5.348 23.747 1.00 94.62 107 ILE A C 1
ATOM 779 O O . ILE A 1 107 ? -10.183 -4.906 24.865 1.00 94.62 107 ILE A O 1
ATOM 783 N N . PRO A 1 108 ? -9.852 -6.425 23.234 1.00 95.75 108 PRO A N 1
ATOM 784 C CA . PRO A 1 108 ? -8.808 -7.155 23.949 1.00 95.75 108 PRO A CA 1
ATOM 785 C C . PRO A 1 108 ? -7.475 -6.403 24.036 1.00 95.75 108 PRO A C 1
ATOM 787 O O . PRO A 1 108 ? -7.112 -5.644 23.126 1.00 95.75 108 PRO A O 1
ATOM 790 N N . ALA A 1 109 ? -6.688 -6.700 25.070 1.00 95.25 109 ALA A N 1
ATOM 791 C CA . ALA A 1 109 ? -5.303 -6.262 25.219 1.00 95.25 109 ALA A CA 1
ATOM 792 C C . ALA A 1 109 ? -4.471 -6.614 23.977 1.00 95.25 109 ALA A C 1
ATOM 794 O O . ALA A 1 109 ? -4.538 -7.733 23.467 1.00 95.25 109 ALA A O 1
ATOM 795 N N . GLY A 1 110 ? -3.675 -5.667 23.489 1.00 95.12 110 GLY A N 1
ATOM 796 C CA . GLY A 1 110 ? -2.844 -5.778 22.290 1.00 95.12 110 GLY A CA 1
ATOM 797 C C . GLY A 1 110 ? -3.512 -5.304 20.996 1.00 95.12 110 GLY A C 1
ATOM 798 O O . GLY A 1 110 ? -2.854 -5.250 19.961 1.00 95.12 110 GLY A O 1
ATOM 799 N N . THR A 1 111 ? -4.798 -4.950 21.033 1.00 96.75 111 THR A N 1
ATOM 800 C CA . THR A 1 111 ? -5.521 -4.412 19.870 1.00 96.75 111 THR A CA 1
ATOM 801 C C . THR A 1 111 ? -5.044 -3.002 19.537 1.00 96.75 111 THR A C 1
ATOM 803 O O . THR A 1 111 ? -4.857 -2.182 20.438 1.00 96.75 111 THR A O 1
ATOM 806 N N . ILE A 1 112 ? -4.853 -2.728 18.246 1.00 97.25 112 ILE A N 1
ATOM 807 C CA . ILE A 1 112 ? -4.348 -1.460 17.719 1.00 97.25 112 ILE A CA 1
ATOM 808 C C . ILE A 1 112 ? -5.431 -0.794 16.858 1.00 97.25 112 ILE A C 1
ATOM 810 O O . ILE A 1 112 ? -6.044 -1.437 16.004 1.00 97.25 112 ILE A O 1
ATOM 814 N N . VAL A 1 113 ? -5.651 0.504 17.065 1.00 97.62 113 VAL A N 1
ATOM 815 C CA . VAL A 1 113 ? -6.616 1.327 16.312 1.00 97.62 113 VAL A CA 1
ATOM 816 C C . VAL A 1 113 ? -6.020 2.695 15.994 1.00 97.62 113 VAL A C 1
ATOM 818 O O . VAL A 1 113 ? -5.039 3.107 16.616 1.00 97.62 113 VAL A O 1
ATOM 821 N N . PHE A 1 114 ? -6.606 3.409 15.035 1.00 97.50 114 PHE A N 1
ATOM 822 C CA . PHE A 1 114 ? -6.234 4.796 14.762 1.00 97.50 114 PHE A CA 1
ATOM 823 C C . PHE A 1 114 ? -6.820 5.736 15.815 1.00 97.50 114 PHE A C 1
ATOM 825 O O . PHE A 1 114 ? -7.960 5.549 16.244 1.00 97.50 114 PHE A O 1
ATOM 832 N N . HIS A 1 115 ? -6.054 6.754 16.209 1.00 96.56 115 HIS A N 1
ATOM 833 C CA . HIS A 1 115 ? -6.511 7.777 17.146 1.00 96.56 115 HIS A CA 1
ATOM 834 C C . HIS A 1 115 ? -5.671 9.061 17.060 1.00 96.56 115 HIS A C 1
ATOM 836 O O . HIS A 1 115 ? -4.440 9.019 16.967 1.00 96.56 115 HIS A O 1
ATOM 842 N N . GLU A 1 116 ? -6.347 10.203 17.175 1.00 93.81 116 GLU A N 1
ATOM 843 C CA . GLU A 1 116 ? -5.771 11.560 17.134 1.00 93.81 116 GLU A CA 1
ATOM 844 C C . GLU A 1 116 ? -5.179 12.024 18.472 1.00 93.81 116 GLU A C 1
ATOM 846 O O . GLU A 1 116 ? -4.868 13.187 18.645 1.00 93.81 116 GLU A O 1
ATOM 851 N N . ASP A 1 117 ? -5.030 11.118 19.433 1.00 93.12 117 ASP A N 1
ATOM 852 C CA . ASP A 1 117 ? -4.463 11.381 20.758 1.00 93.12 117 ASP A CA 1
ATOM 853 C C . ASP A 1 117 ? -4.088 10.042 21.402 1.00 93.12 117 ASP A C 1
ATOM 855 O O . ASP A 1 117 ? -4.398 8.982 20.851 1.00 93.12 117 ASP A O 1
ATOM 859 N N . VAL A 1 118 ? -3.448 10.072 22.572 1.00 93.75 118 VAL A N 1
ATOM 860 C CA . VAL A 1 118 ? -3.189 8.880 23.392 1.00 93.75 118 VAL A CA 1
ATOM 861 C C . VAL A 1 118 ? -4.017 8.980 24.679 1.00 93.75 118 VAL A C 1
ATOM 863 O O . VAL A 1 118 ? -3.608 9.673 25.612 1.00 93.75 118 VAL A O 1
ATOM 866 N N . PRO A 1 119 ? -5.201 8.340 24.746 1.00 93.25 119 PRO A N 1
ATOM 867 C CA . PRO A 1 119 ? -6.042 8.380 25.939 1.00 93.25 119 PRO A CA 1
ATOM 868 C C . PRO A 1 119 ? -5.371 7.732 27.155 1.00 93.25 119 PRO A C 1
ATOM 870 O O . PRO A 1 119 ? -4.494 6.879 27.023 1.00 93.25 119 PRO A O 1
ATOM 873 N N . SER A 1 120 ? -5.836 8.074 28.359 1.00 90.06 120 SER A N 1
ATOM 874 C CA . SER A 1 120 ? -5.317 7.468 29.591 1.00 90.06 120 SER A CA 1
ATOM 875 C C . SER A 1 120 ? -5.390 5.938 29.554 1.00 90.06 120 SER A C 1
ATOM 877 O O . SER A 1 120 ? -6.386 5.342 29.133 1.00 90.06 120 SER A O 1
ATOM 879 N N . GLY A 1 121 ? -4.299 5.310 29.987 1.00 86.50 121 GLY A N 1
ATOM 880 C CA . GLY A 1 121 ? -4.112 3.866 29.995 1.00 86.50 121 GLY A CA 1
ATOM 881 C C . GLY A 1 121 ? -3.723 3.277 28.645 1.00 86.50 121 GLY A C 1
ATOM 882 O O . GLY A 1 121 ? -3.364 2.103 28.613 1.00 86.50 121 GLY A O 1
ATOM 883 N N . TRP A 1 122 ? -3.829 4.005 27.532 1.00 94.31 122 TRP A N 1
ATOM 884 C CA . TRP A 1 122 ? -3.407 3.542 26.209 1.00 94.31 122 TRP A CA 1
ATOM 885 C C . TRP A 1 122 ? -1.955 3.891 25.940 1.00 94.31 122 TRP A C 1
ATOM 887 O O . TRP A 1 122 ? -1.476 4.938 26.363 1.00 94.31 122 TRP A O 1
ATOM 897 N N . ASP A 1 123 ? -1.291 3.029 25.181 1.00 95.19 123 ASP A N 1
ATOM 898 C CA . ASP A 1 123 ? 0.061 3.291 24.722 1.00 95.19 123 ASP A CA 1
ATOM 899 C C . ASP A 1 123 ? 0.023 3.732 23.270 1.00 95.19 123 ASP A C 1
ATOM 901 O O . ASP A 1 123 ? -0.754 3.227 22.452 1.00 95.19 123 ASP A O 1
ATOM 905 N N . ARG A 1 124 ? 0.902 4.665 22.923 1.00 94.88 124 ARG A N 1
ATOM 906 C CA . ARG A 1 124 ? 1.138 4.979 21.524 1.00 94.88 124 ARG A CA 1
ATOM 907 C C . ARG A 1 124 ? 1.787 3.779 20.840 1.00 94.88 124 ARG A C 1
ATOM 909 O O . ARG A 1 124 ? 2.778 3.240 21.325 1.00 94.88 124 ARG A O 1
ATOM 916 N N . TYR A 1 125 ? 1.265 3.394 19.682 1.00 94.19 125 TYR A N 1
ATOM 917 C CA . TYR A 1 125 ? 1.899 2.382 18.853 1.00 94.19 125 TYR A CA 1
ATOM 918 C C . TYR A 1 125 ? 2.963 3.028 17.957 1.00 94.19 125 TYR A C 1
ATOM 920 O O . TYR A 1 125 ? 2.637 3.798 17.055 1.00 94.19 125 TYR A O 1
ATOM 928 N N . ASP A 1 126 ? 4.233 2.697 18.197 1.00 85.69 126 ASP A N 1
ATOM 929 C CA . ASP A 1 126 ? 5.389 3.227 17.455 1.00 85.69 126 ASP A CA 1
ATOM 930 C C . ASP A 1 126 ? 6.015 2.185 16.511 1.00 85.69 126 ASP A C 1
ATOM 932 O O . ASP A 1 126 ? 7.224 2.127 16.310 1.00 85.69 126 ASP A O 1
ATOM 936 N N . GLY A 1 127 ? 5.195 1.309 15.918 1.00 80.44 127 GLY A N 1
ATOM 937 C CA . GLY A 1 127 ? 5.649 0.193 15.074 1.00 80.44 127 GLY A CA 1
ATOM 938 C C . GLY A 1 127 ? 6.291 0.573 13.732 1.00 80.44 127 GLY A C 1
ATOM 939 O O . GLY A 1 127 ? 6.328 -0.260 12.827 1.00 80.44 127 GLY A O 1
ATOM 940 N N . GLY A 1 128 ? 6.789 1.800 13.598 1.00 78.62 128 GLY A N 1
ATOM 941 C CA . GLY A 1 128 ? 7.340 2.372 12.381 1.00 78.62 128 GLY A CA 1
ATOM 942 C C . GLY A 1 128 ? 6.461 3.510 11.884 1.00 78.62 128 GLY A C 1
ATOM 943 O O . GLY A 1 128 ? 5.541 3.301 11.092 1.00 78.62 128 GLY A O 1
ATOM 944 N N . SER A 1 129 ? 6.765 4.731 12.320 1.00 85.50 129 SER A N 1
ATOM 945 C CA . SER A 1 129 ? 6.180 5.918 11.703 1.00 85.50 129 SER A CA 1
ATOM 946 C C . SER A 1 129 ? 6.520 5.984 10.212 1.00 85.50 129 SER A C 1
ATOM 948 O O . SER A 1 129 ? 7.524 5.433 9.762 1.00 85.50 129 SER A O 1
ATOM 950 N N . SER A 1 130 ? 5.678 6.657 9.431 1.00 89.12 130 SER A N 1
ATOM 951 C CA . SER A 1 130 ? 5.850 6.847 7.989 1.00 89.12 130 SER A CA 1
ATOM 952 C C . SER A 1 130 ? 5.688 5.604 7.104 1.00 89.12 130 SER A C 1
ATOM 954 O O . SER A 1 130 ? 5.739 5.765 5.884 1.00 89.12 130 SER A O 1
ATOM 956 N N . TYR A 1 131 ? 5.430 4.416 7.655 1.00 94.56 131 TYR A N 1
ATOM 957 C CA . TYR A 1 131 ? 5.138 3.214 6.870 1.00 94.56 131 TYR A CA 1
ATOM 958 C C . TYR A 1 131 ? 3.670 3.147 6.439 1.00 94.56 131 TYR A C 1
ATOM 960 O O . TYR A 1 131 ? 2.765 3.479 7.208 1.00 94.56 131 TYR A O 1
ATOM 968 N N . PHE A 1 132 ? 3.422 2.670 5.220 1.00 95.50 132 PHE A N 1
ATOM 969 C CA . PHE A 1 132 ? 2.086 2.260 4.790 1.00 95.50 132 PHE A CA 1
ATOM 970 C C . PHE A 1 132 ? 1.677 0.956 5.478 1.00 95.50 132 PHE A C 1
ATOM 972 O O . PHE A 1 132 ? 2.520 0.111 5.781 1.00 95.50 132 PHE A O 1
ATOM 979 N N . ILE A 1 133 ? 0.385 0.774 5.732 1.00 96.94 133 ILE A N 1
ATOM 980 C CA . ILE A 1 133 ? -0.110 -0.447 6.374 1.00 96.94 133 ILE A CA 1
ATOM 981 C C . ILE A 1 133 ? -0.402 -1.498 5.303 1.00 96.94 133 ILE A C 1
ATOM 983 O O . ILE A 1 133 ? -1.248 -1.285 4.431 1.00 96.94 133 ILE A O 1
ATOM 987 N N . ARG A 1 134 ? 0.277 -2.644 5.403 1.00 97.38 134 ARG A N 1
ATOM 988 C CA . ARG A 1 134 ? 0.053 -3.830 4.570 1.00 97.38 134 ARG A CA 1
ATOM 989 C C . ARG A 1 134 ? -0.571 -4.937 5.407 1.00 97.38 134 ARG A C 1
ATOM 991 O O . ARG A 1 134 ? -0.100 -5.228 6.506 1.00 97.38 134 ARG A O 1
ATOM 998 N N . ILE A 1 135 ? -1.630 -5.555 4.900 1.00 98.00 135 ILE A N 1
ATOM 999 C CA . ILE A 1 135 ? -2.275 -6.686 5.568 1.00 98.00 135 ILE A CA 1
ATOM 1000 C C . ILE A 1 135 ? -1.386 -7.918 5.410 1.00 98.00 135 ILE A C 1
ATOM 1002 O O . ILE A 1 135 ? -0.933 -8.227 4.312 1.00 98.00 135 ILE A O 1
ATOM 1006 N N . SER A 1 136 ? -1.160 -8.655 6.491 1.00 96.19 136 SER A N 1
ATOM 1007 C CA . SER A 1 136 ? -0.378 -9.893 6.476 1.00 96.19 136 SER A CA 1
ATOM 1008 C C . SER A 1 136 ? -0.943 -10.900 7.471 1.00 96.19 136 SER A C 1
ATOM 1010 O O . SER A 1 136 ? -1.572 -10.513 8.452 1.00 96.19 136 SER A O 1
ATOM 1012 N N . SER A 1 137 ? -0.687 -12.191 7.251 1.00 92.62 137 SER A N 1
ATOM 1013 C CA . SER A 1 137 ? -0.912 -13.235 8.264 1.00 92.62 137 SER A CA 1
ATOM 1014 C C . SER A 1 137 ? 0.105 -13.183 9.402 1.00 92.62 137 SER A C 1
ATOM 1016 O O . SER A 1 137 ? -0.166 -13.647 10.504 1.00 92.62 137 SER A O 1
ATOM 1018 N N . THR A 1 138 ? 1.275 -12.605 9.134 1.00 93.50 138 THR A N 1
ATOM 1019 C CA . THR A 1 138 ? 2.364 -12.448 10.097 1.00 93.50 138 THR A CA 1
ATOM 1020 C C . THR A 1 138 ? 2.656 -10.968 10.258 1.00 93.50 138 THR A C 1
ATOM 1022 O O . THR A 1 138 ? 3.096 -10.302 9.314 1.00 93.50 138 THR A O 1
ATOM 1025 N N . ALA A 1 139 ? 2.393 -10.442 11.449 1.00 92.62 139 ALA A N 1
ATOM 1026 C CA . ALA A 1 139 ? 2.643 -9.043 11.742 1.00 92.62 139 ALA A CA 1
ATOM 1027 C C . ALA A 1 139 ? 4.129 -8.762 12.026 1.00 92.62 139 ALA A C 1
ATOM 1029 O O . ALA A 1 139 ? 4.929 -9.672 12.240 1.00 92.62 139 ALA A O 1
ATOM 1030 N N . GLY A 1 140 ? 4.508 -7.484 12.002 1.00 89.31 140 GLY A N 1
ATOM 1031 C CA . GLY A 1 140 ? 5.843 -7.020 12.388 1.00 89.31 140 GLY A CA 1
ATOM 1032 C C . GLY A 1 140 ? 6.847 -6.914 11.237 1.00 89.31 140 GLY A C 1
ATOM 1033 O O . GLY A 1 140 ? 7.766 -6.099 11.331 1.00 89.31 140 GLY A O 1
ATOM 1034 N N . GLY A 1 141 ? 6.646 -7.648 10.137 1.00 93.75 141 GLY A N 1
ATOM 1035 C CA . GLY A 1 141 ? 7.484 -7.546 8.937 1.00 93.75 141 GLY A CA 1
ATOM 1036 C C . GLY A 1 141 ? 7.432 -6.159 8.286 1.00 93.75 141 GLY A C 1
ATOM 1037 O O . GLY A 1 141 ? 6.418 -5.467 8.357 1.00 93.75 141 GLY A O 1
ATOM 1038 N N . THR A 1 142 ? 8.522 -5.754 7.646 1.00 95.62 142 THR A N 1
ATOM 1039 C CA . THR A 1 142 ? 8.629 -4.510 6.868 1.00 95.62 142 THR A CA 1
ATOM 1040 C C . THR A 1 142 ? 9.179 -4.814 5.484 1.00 95.62 142 THR A C 1
ATOM 1042 O O . THR A 1 142 ? 9.897 -5.798 5.313 1.00 95.62 142 THR A O 1
ATOM 1045 N N . GLY A 1 143 ? 8.896 -3.956 4.512 1.00 94.38 143 GLY A N 1
ATOM 1046 C CA . GLY A 1 143 ? 9.447 -4.077 3.166 1.00 94.38 143 GLY A CA 1
ATOM 1047 C C . GLY A 1 143 ? 9.114 -2.867 2.307 1.00 94.38 143 GLY A C 1
ATOM 1048 O O . GLY A 1 143 ? 8.674 -1.841 2.824 1.00 94.38 143 GLY A O 1
ATOM 1049 N N . GLY A 1 144 ? 9.316 -3.003 0.997 1.00 91.44 144 GLY A N 1
ATOM 1050 C CA . GLY A 1 144 ? 9.173 -1.900 0.049 1.00 91.44 144 GLY A CA 1
ATOM 1051 C C . GLY A 1 144 ? 10.342 -0.917 0.115 1.00 91.44 144 GLY A C 1
ATOM 1052 O O . GLY A 1 144 ? 11.289 -1.092 0.882 1.00 91.44 144 GLY A O 1
ATOM 1053 N N . SER A 1 145 ? 10.289 0.113 -0.721 1.00 89.25 145 SER A N 1
ATOM 1054 C CA . SER A 1 145 ? 11.336 1.132 -0.813 1.00 89.25 145 SER A CA 1
ATOM 1055 C C . SER A 1 145 ? 10.732 2.490 -1.154 1.00 89.25 145 SER A C 1
ATOM 1057 O O . SER A 1 145 ? 9.652 2.560 -1.738 1.00 89.25 145 SER A O 1
ATOM 1059 N N . LEU A 1 146 ? 11.422 3.576 -0.790 1.00 83.62 146 LEU A N 1
ATOM 1060 C CA . LEU A 1 146 ? 11.092 4.932 -1.251 1.00 83.62 146 LEU A CA 1
ATOM 1061 C C . LEU A 1 146 ? 11.508 5.161 -2.705 1.00 83.62 146 LEU A C 1
ATOM 1063 O O . LEU A 1 146 ? 11.028 6.102 -3.329 1.00 83.62 146 LEU A O 1
ATOM 1067 N N . THR A 1 147 ? 12.406 4.328 -3.229 1.00 82.88 147 THR A N 1
ATOM 1068 C CA . THR A 1 147 ? 12.861 4.397 -4.614 1.00 82.88 147 THR A CA 1
ATOM 1069 C C . THR A 1 147 ? 12.987 3.016 -5.245 1.00 82.88 147 THR A C 1
ATOM 1071 O O . THR A 1 147 ? 13.233 2.024 -4.559 1.00 82.88 147 THR A O 1
ATOM 1074 N N . HIS A 1 148 ? 12.866 2.944 -6.566 1.00 78.50 148 HIS A N 1
ATOM 1075 C CA . HIS A 1 148 ? 13.139 1.727 -7.330 1.00 78.50 148 HIS A CA 1
ATOM 1076 C C . HIS A 1 148 ? 13.866 2.046 -8.638 1.00 78.50 148 HIS A C 1
ATOM 1078 O O . HIS A 1 148 ? 13.893 3.188 -9.103 1.00 78.50 148 HIS A O 1
ATOM 1084 N N . SER A 1 149 ? 14.490 1.020 -9.207 1.00 79.75 149 SER A N 1
ATOM 1085 C CA . SER A 1 149 ? 15.113 1.039 -10.526 1.00 79.75 149 SER A CA 1
ATOM 1086 C C . SER A 1 149 ? 14.824 -0.277 -11.241 1.00 79.75 149 SER A C 1
ATOM 1088 O O . SER A 1 149 ? 14.444 -1.272 -10.620 1.00 79.75 149 SER A O 1
ATOM 1090 N N . HIS A 1 150 ? 15.016 -0.280 -12.554 1.00 76.62 150 HIS A N 1
ATOM 1091 C CA . HIS A 1 150 ? 14.837 -1.450 -13.398 1.00 76.62 150 HIS A CA 1
ATOM 1092 C C . HIS A 1 150 ? 16.192 -1.933 -13.883 1.00 76.62 150 HIS A C 1
ATOM 1094 O O . HIS A 1 150 ? 16.994 -1.144 -14.385 1.00 76.62 150 HIS A O 1
ATOM 1100 N N . THR A 1 151 ? 16.423 -3.240 -13.795 1.00 77.62 151 THR A N 1
ATOM 1101 C CA . THR A 1 151 ? 17.418 -3.888 -14.646 1.00 77.62 151 THR A CA 1
ATOM 1102 C C . THR A 1 151 ? 16.784 -4.105 -16.008 1.00 77.62 151 THR A C 1
ATOM 1104 O O . THR A 1 151 ? 15.687 -4.645 -16.120 1.00 77.62 151 THR A O 1
ATOM 1107 N N . ILE A 1 152 ? 17.473 -3.645 -17.040 1.00 75.44 152 ILE A N 1
ATOM 1108 C CA . ILE A 1 152 ? 17.018 -3.668 -18.419 1.00 75.44 152 ILE A CA 1
ATOM 1109 C C . ILE A 1 152 ? 18.015 -4.522 -19.181 1.00 75.44 152 ILE A C 1
ATOM 1111 O O . ILE A 1 152 ? 19.223 -4.315 -19.083 1.00 75.44 152 ILE A O 1
ATOM 1115 N N . SER A 1 153 ? 17.511 -5.469 -19.957 1.00 78.25 153 SER A N 1
ATOM 1116 C CA . SER A 1 153 ? 18.303 -6.183 -20.951 1.00 78.25 153 SER A CA 1
ATOM 1117 C C . SER A 1 153 ? 17.491 -6.362 -22.222 1.00 78.25 153 SER A C 1
ATOM 1119 O O . SER A 1 153 ? 16.259 -6.376 -22.174 1.00 78.25 153 SER A O 1
ATOM 1121 N N . GLY A 1 154 ? 18.181 -6.473 -23.352 1.00 78.25 154 GLY A N 1
ATOM 1122 C CA . GLY A 1 154 ? 17.530 -6.658 -24.637 1.00 78.25 154 GLY A CA 1
ATOM 1123 C C . GLY A 1 154 ? 18.491 -7.038 -25.751 1.00 78.25 154 GLY A C 1
ATOM 1124 O O . GLY A 1 154 ? 19.706 -7.143 -25.569 1.00 78.25 154 GLY A O 1
ATOM 1125 N N . THR A 1 155 ? 17.914 -7.258 -26.928 1.00 78.19 155 THR A N 1
ATOM 1126 C CA . THR A 1 155 ? 18.643 -7.501 -28.172 1.00 78.19 155 THR A CA 1
ATOM 1127 C C . THR A 1 155 ? 18.115 -6.560 -29.236 1.00 78.19 155 THR A C 1
ATOM 1129 O O . THR A 1 155 ? 16.907 -6.346 -29.329 1.00 78.19 155 THR A O 1
ATOM 1132 N N . THR A 1 156 ? 19.011 -5.979 -30.017 1.00 77.19 156 THR A N 1
ATOM 1133 C CA . THR A 1 156 ? 18.642 -5.101 -31.123 1.00 77.19 156 THR A CA 1
ATOM 1134 C C . THR A 1 156 ? 18.114 -5.911 -32.300 1.00 77.19 156 THR A C 1
ATOM 1136 O O . THR A 1 156 ? 18.472 -7.074 -32.485 1.00 77.19 156 THR A O 1
ATOM 1139 N N . SER A 1 157 ? 17.267 -5.302 -33.123 1.00 77.50 157 SER A N 1
ATOM 1140 C CA . SER A 1 157 ? 16.949 -5.824 -34.452 1.00 77.50 157 SER A CA 1
ATOM 1141 C C . SER A 1 157 ? 18.139 -5.694 -35.406 1.00 77.50 157 SER A C 1
ATOM 1143 O O . SER A 1 157 ? 19.186 -5.161 -35.046 1.00 77.50 157 SER A O 1
ATOM 1145 N N . GLY A 1 158 ? 17.977 -6.155 -36.647 1.00 77.69 158 GLY A N 1
ATOM 1146 C CA . GLY A 1 158 ? 18.932 -5.848 -37.708 1.00 77.69 158 GLY A CA 1
ATOM 1147 C C . GLY A 1 158 ? 19.069 -4.335 -37.960 1.00 77.69 158 GLY A C 1
ATOM 1148 O O . GLY A 1 158 ? 18.191 -3.553 -37.580 1.00 77.69 158 GLY A O 1
ATOM 1149 N N . PRO A 1 159 ? 20.164 -3.905 -38.597 1.00 77.31 159 PRO A N 1
ATOM 1150 C CA . PRO A 1 159 ? 20.396 -2.507 -38.942 1.00 77.31 159 PRO A CA 1
ATOM 1151 C C . PRO A 1 159 ? 19.380 -1.968 -39.965 1.00 77.31 159 PRO A C 1
ATOM 1153 O O . PRO A 1 159 ? 18.973 -2.665 -40.891 1.00 77.31 159 PRO A O 1
ATOM 1156 N N . SER A 1 160 ? 19.015 -0.689 -39.843 1.00 75.50 160 SER A N 1
ATOM 1157 C CA . SER A 1 160 ? 18.071 0.005 -40.736 1.00 75.50 160 SER A CA 1
ATOM 1158 C C . SER A 1 160 ? 18.673 0.426 -42.074 1.00 75.50 160 SER A C 1
ATOM 1160 O O . SER A 1 160 ? 17.935 0.694 -43.022 1.00 75.50 160 SER A O 1
ATOM 1162 N N . ALA A 1 161 ? 20.002 0.479 -42.162 1.00 70.00 161 ALA A N 1
ATOM 1163 C CA . ALA A 1 161 ? 20.726 0.828 -43.372 1.00 70.00 161 ALA A CA 1
ATOM 1164 C C . ALA A 1 161 ? 21.762 -0.246 -43.700 1.00 70.00 161 ALA A C 1
ATOM 1166 O O . ALA A 1 161 ? 22.560 -0.663 -42.857 1.00 70.00 161 ALA A O 1
ATOM 1167 N N . THR A 1 162 ? 21.764 -0.659 -44.963 1.00 70.38 162 THR A N 1
ATOM 1168 C CA . THR A 1 162 ? 22.662 -1.688 -45.484 1.00 70.38 162 THR A CA 1
ATOM 1169 C C . THR A 1 162 ? 23.456 -1.108 -46.654 1.00 70.38 162 THR A C 1
ATOM 1171 O O . THR A 1 162 ? 22.924 -0.311 -47.423 1.00 70.38 162 THR A O 1
ATOM 1174 N N . GLY A 1 163 ? 24.735 -1.452 -46.753 1.00 65.44 163 GLY A N 1
ATOM 1175 C CA . GLY A 1 163 ? 25.610 -1.178 -47.893 1.00 65.44 163 GLY A CA 1
ATOM 1176 C C . GLY A 1 163 ? 26.014 -2.483 -48.567 1.00 65.44 163 GLY A C 1
ATOM 1177 O O . GLY A 1 163 ? 25.568 -3.546 -48.152 1.00 65.44 163 GLY A O 1
ATOM 1178 N N . THR A 1 164 ? 26.865 -2.436 -49.588 1.00 61.97 164 THR A N 1
ATOM 1179 C CA . THR A 1 164 ? 27.317 -3.649 -50.284 1.00 61.97 164 THR A CA 1
ATOM 1180 C C . THR A 1 164 ? 28.837 -3.587 -50.545 1.00 61.97 164 THR A C 1
ATOM 1182 O O . THR A 1 164 ? 29.271 -2.554 -51.049 1.00 61.97 164 THR A O 1
ATOM 1185 N N . VAL A 1 165 ? 29.637 -4.638 -50.249 1.00 58.47 165 VAL A N 1
ATOM 1186 C CA . VAL A 1 165 ? 31.112 -4.737 -50.518 1.00 58.47 165 VAL A CA 1
ATOM 1187 C C . VAL A 1 165 ? 31.529 -5.906 -51.459 1.00 58.47 165 VAL A C 1
ATOM 1189 O O . VAL A 1 165 ? 30.912 -6.976 -51.416 1.00 58.47 165 VAL A O 1
ATOM 1192 N N . THR A 1 166 ? 32.605 -5.744 -52.264 1.00 52.62 166 THR A N 1
ATOM 1193 C CA . THR A 1 166 ? 33.316 -6.825 -53.020 1.00 52.62 166 THR A CA 1
ATOM 1194 C C . THR A 1 166 ? 34.829 -6.606 -53.149 1.00 52.62 166 THR A C 1
ATOM 1196 O O . THR A 1 166 ? 35.262 -5.475 -53.309 1.00 52.62 166 THR A O 1
ATOM 1199 N N . GLY A 1 167 ? 35.627 -7.692 -53.195 1.00 52.12 167 GLY A N 1
ATOM 1200 C CA . GLY A 1 167 ? 37.075 -7.659 -53.476 1.00 52.12 167 GLY A CA 1
ATOM 1201 C C . GLY A 1 167 ? 37.875 -8.846 -52.906 1.00 52.12 167 GLY A C 1
ATOM 1202 O O . GLY A 1 167 ? 37.292 -9.827 -52.450 1.00 52.12 167 GLY A O 1
ATOM 1203 N N . THR A 1 168 ? 39.215 -8.773 -52.946 1.00 47.88 168 THR A N 1
ATOM 1204 C CA . THR A 1 168 ? 40.133 -9.942 -52.901 1.00 47.88 168 THR A CA 1
ATOM 1205 C C . THR A 1 168 ? 41.000 -10.117 -51.634 1.00 47.88 168 THR A C 1
ATOM 1207 O O . THR A 1 168 ? 41.771 -11.074 -51.569 1.00 47.88 168 THR A O 1
ATOM 1210 N N . SER A 1 169 ? 40.891 -9.255 -50.612 1.00 54.19 169 SER A N 1
ATOM 1211 C CA . SER A 1 169 ? 41.685 -9.306 -49.359 1.00 54.19 169 SER A CA 1
ATOM 1212 C C . SER A 1 169 ? 40.825 -9.430 -48.084 1.00 54.19 169 SER A C 1
ATOM 1214 O O . SER A 1 169 ? 39.849 -8.721 -47.937 1.00 54.19 169 SER A O 1
ATOM 1216 N N . SER A 1 170 ? 41.158 -10.304 -47.127 1.00 59.31 170 SER A N 1
ATOM 1217 C CA . SER A 1 170 ? 40.275 -10.615 -45.976 1.00 59.31 170 SER A CA 1
ATOM 1218 C C . SER A 1 170 ? 40.156 -9.504 -44.915 1.00 59.31 170 SER A C 1
ATOM 1220 O O . SER A 1 170 ? 40.996 -9.427 -44.017 1.00 59.31 170 SER A O 1
ATOM 1222 N N . TRP A 1 171 ? 39.058 -8.739 -44.921 1.00 60.31 171 TRP A N 1
ATOM 1223 C CA . TRP A 1 171 ? 38.645 -7.855 -43.815 1.00 60.31 171 TRP A CA 1
ATOM 1224 C C . TRP A 1 171 ? 37.345 -8.333 -43.160 1.00 60.31 171 TRP A C 1
ATOM 1226 O O . TRP A 1 171 ? 36.489 -8.892 -43.838 1.00 60.31 171 TRP A O 1
ATOM 1236 N N . ARG A 1 172 ? 37.183 -8.127 -41.842 1.00 62.28 172 ARG A N 1
ATOM 1237 C CA . ARG A 1 172 ? 35.979 -8.508 -41.072 1.00 62.28 172 ARG A CA 1
ATOM 1238 C C . ARG A 1 172 ? 35.004 -7.334 -40.948 1.00 62.28 172 ARG A C 1
ATOM 1240 O O . ARG A 1 172 ? 35.340 -6.314 -40.354 1.00 62.28 172 ARG A O 1
ATOM 1247 N N . TYR A 1 173 ? 33.782 -7.529 -41.428 1.00 69.50 173 TYR A N 1
ATOM 1248 C CA . TYR A 1 173 ? 32.696 -6.550 -41.441 1.00 69.50 173 TYR A CA 1
ATOM 1249 C C . TYR A 1 173 ? 31.450 -7.053 -40.719 1.00 69.50 173 TYR A C 1
ATOM 1251 O O . TYR A 1 173 ? 31.340 -8.237 -40.371 1.00 69.50 173 TYR A O 1
ATOM 1259 N N . CYS A 1 174 ? 30.496 -6.136 -40.548 1.00 71.56 174 CYS A N 1
ATOM 1260 C CA . CYS A 1 174 ? 29.198 -6.427 -39.972 1.00 71.56 174 CYS A CA 1
ATOM 1261 C C . CYS A 1 174 ? 28.152 -6.809 -41.030 1.00 71.56 174 CYS A C 1
ATOM 1263 O O . CYS A 1 174 ? 27.823 -5.950 -41.860 1.00 71.56 174 CYS A O 1
ATOM 1265 N N . PRO A 1 175 ? 27.581 -8.032 -41.013 1.00 71.38 175 PRO A N 1
ATOM 1266 C CA . PRO A 1 175 ? 26.543 -8.400 -41.969 1.00 71.38 175 PRO A CA 1
ATOM 1267 C C . PRO A 1 175 ? 25.277 -7.574 -41.735 1.00 71.38 175 PRO A C 1
ATOM 1269 O O . PRO A 1 175 ? 25.028 -7.086 -40.632 1.00 71.38 175 PRO A O 1
ATOM 1272 N N . ASN A 1 176 ? 24.464 -7.412 -42.775 1.00 74.94 176 ASN A N 1
ATOM 1273 C CA . ASN A 1 176 ? 23.255 -6.583 -42.748 1.00 74.94 176 ASN A CA 1
ATOM 1274 C C . ASN A 1 176 ? 22.117 -7.100 -41.843 1.00 74.94 176 ASN A C 1
ATOM 1276 O O . ASN A 1 176 ? 21.040 -6.512 -41.813 1.00 74.94 176 ASN A O 1
ATOM 1280 N N . ASN A 1 177 ? 22.331 -8.212 -41.149 1.00 79.75 177 ASN A N 1
ATOM 1281 C CA . ASN A 1 177 ? 21.380 -8.860 -40.255 1.00 79.75 177 ASN A CA 1
ATOM 1282 C C . ASN A 1 177 ? 21.939 -9.030 -38.831 1.00 79.75 177 ASN A C 1
ATOM 1284 O O . ASN A 1 177 ? 21.355 -9.771 -38.041 1.00 79.75 177 ASN A O 1
ATOM 1288 N N . HIS A 1 178 ? 23.073 -8.399 -38.507 1.00 78.56 178 HIS A N 1
ATOM 1289 C CA . HIS A 1 178 ? 23.642 -8.516 -37.171 1.00 78.56 178 HIS A CA 1
ATOM 1290 C C . HIS A 1 178 ? 22.793 -7.799 -36.124 1.00 78.56 178 HIS A C 1
ATOM 1292 O O . HIS A 1 178 ? 22.041 -6.867 -36.407 1.00 78.56 178 HIS A O 1
ATOM 1298 N N . THR A 1 179 ? 22.972 -8.248 -34.893 1.00 83.31 179 THR A N 1
ATOM 1299 C CA . THR A 1 179 ? 22.292 -7.735 -33.710 1.00 83.31 179 THR A CA 1
ATOM 1300 C C . THR A 1 179 ? 23.309 -7.489 -32.604 1.00 83.31 179 THR A C 1
ATOM 1302 O O . THR A 1 179 ? 24.429 -8.007 -32.647 1.00 83.31 179 THR A O 1
ATOM 1305 N N . HIS A 1 180 ? 22.903 -6.727 -31.597 1.00 78.62 180 HIS A N 1
ATOM 1306 C CA . HIS A 1 180 ? 23.647 -6.523 -30.363 1.00 78.62 180 HIS A CA 1
ATOM 1307 C C . HIS A 1 180 ? 22.812 -6.942 -29.166 1.00 78.62 180 HIS A C 1
ATOM 1309 O O . HIS A 1 180 ? 21.596 -6.760 -29.166 1.00 78.62 180 HIS A O 1
ATOM 1315 N N . THR A 1 181 ? 23.466 -7.426 -28.117 1.00 80.31 181 THR A N 1
ATOM 1316 C CA . THR A 1 181 ? 22.881 -7.474 -26.777 1.00 80.31 181 THR A CA 1
ATOM 1317 C C . THR A 1 181 ? 23.248 -6.214 -26.004 1.00 80.31 181 THR A C 1
ATOM 1319 O O . THR A 1 181 ? 24.254 -5.556 -26.282 1.00 80.31 181 THR A O 1
ATOM 1322 N N . PHE A 1 182 ? 22.405 -5.839 -25.050 1.00 77.56 182 PHE A N 1
ATOM 1323 C CA . PHE A 1 182 ? 22.721 -4.797 -24.083 1.00 77.56 182 PHE A CA 1
ATOM 1324 C C . PHE A 1 182 ? 22.110 -5.136 -22.732 1.00 77.56 182 PHE A C 1
ATOM 1326 O O . PHE A 1 182 ? 21.089 -5.825 -22.639 1.00 77.56 182 PHE A O 1
ATOM 1333 N N . SER A 1 183 ? 22.724 -4.603 -21.682 1.00 78.31 183 SER A N 1
ATOM 1334 C CA . SER A 1 183 ? 22.165 -4.618 -20.340 1.00 78.31 183 SER A CA 1
ATOM 1335 C C . SER A 1 183 ? 22.543 -3.351 -19.580 1.00 78.31 183 SER A C 1
ATOM 1337 O O . SER A 1 183 ? 23.530 -2.688 -19.897 1.00 78.31 183 SER A O 1
ATOM 1339 N N . GLY A 1 184 ? 21.743 -3.001 -18.580 1.00 74.56 184 GLY A N 1
ATOM 1340 C CA . GLY A 1 184 ? 22.098 -1.981 -17.605 1.00 74.56 184 GLY A CA 1
ATOM 1341 C C . GLY A 1 184 ? 20.956 -1.691 -16.641 1.00 74.56 184 GLY A C 1
ATOM 1342 O O . GLY A 1 184 ? 19.999 -2.460 -16.539 1.00 74.56 184 GLY A O 1
ATOM 1343 N N . THR A 1 185 ? 21.061 -0.568 -15.937 1.00 77.62 185 THR A N 1
ATOM 1344 C CA . THR A 1 185 ? 20.110 -0.180 -14.894 1.00 77.62 185 THR A CA 1
ATOM 1345 C C . THR A 1 185 ? 19.549 1.201 -15.194 1.00 77.62 185 THR A C 1
ATOM 1347 O O . THR A 1 185 ? 20.281 2.107 -15.590 1.00 77.62 185 THR A O 1
ATOM 1350 N N . SER A 1 186 ? 18.242 1.361 -15.027 1.00 75.81 186 SER A N 1
ATOM 1351 C CA . SER A 1 186 ? 17.562 2.643 -15.177 1.00 75.81 186 SER A CA 1
ATOM 1352 C C . SER A 1 186 ? 17.992 3.645 -14.097 1.00 75.81 186 SER A C 1
ATOM 1354 O O . SER A 1 186 ? 18.471 3.255 -13.028 1.00 75.81 186 SER A O 1
ATOM 1356 N N . SER A 1 187 ? 17.734 4.938 -14.311 1.00 76.25 187 SER A N 1
ATOM 1357 C CA . SER A 1 187 ? 17.743 5.905 -13.205 1.00 76.25 187 SER A CA 1
ATOM 1358 C C . SER A 1 187 ? 16.767 5.479 -12.101 1.00 76.25 187 SER A C 1
ATOM 1360 O O . SER A 1 187 ? 15.784 4.780 -12.368 1.00 76.25 187 SER A O 1
ATOM 1362 N N . THR A 1 188 ? 17.013 5.892 -10.860 1.00 75.00 188 THR A N 1
ATOM 1363 C CA . THR A 1 188 ? 16.075 5.664 -9.755 1.00 75.00 188 THR A CA 1
ATOM 1364 C C . THR A 1 188 ? 14.845 6.563 -9.893 1.00 75.00 188 THR A C 1
ATOM 1366 O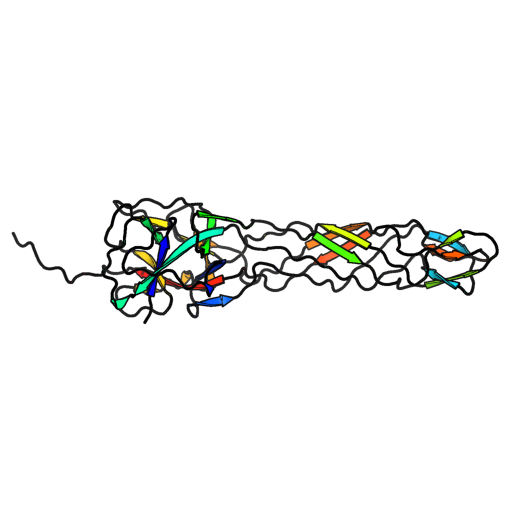 O . THR A 1 188 ? 14.953 7.715 -10.309 1.00 75.00 188 THR A O 1
ATOM 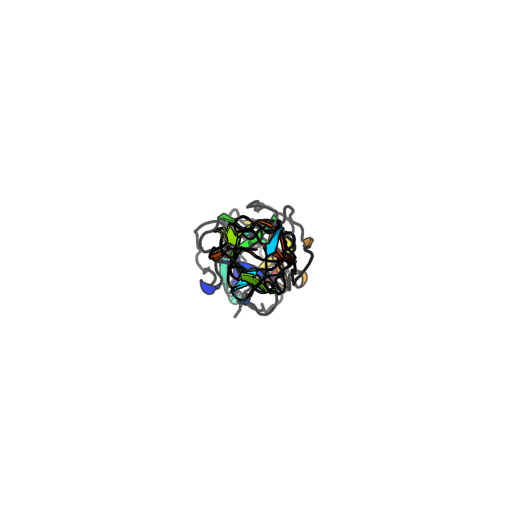1369 N N . SER A 1 189 ? 13.675 6.036 -9.536 1.00 73.69 189 SER A N 1
ATOM 1370 C CA . SER A 1 189 ? 12.418 6.787 -9.427 1.00 73.69 189 SER A CA 1
ATOM 1371 C C . SER A 1 189 ? 11.850 6.685 -8.012 1.00 73.69 189 SER A C 1
ATOM 1373 O O . SER A 1 189 ? 12.139 5.720 -7.304 1.00 73.69 189 SER A O 1
ATOM 1375 N N . SER A 1 190 ? 11.054 7.678 -7.604 1.00 70.88 190 SER A N 1
ATOM 1376 C CA . SER A 1 190 ? 10.320 7.701 -6.331 1.00 70.88 190 SER A CA 1
ATOM 1377 C C . SER A 1 190 ? 9.172 6.688 -6.357 1.00 70.88 190 SER A C 1
ATOM 1379 O O . SER A 1 190 ? 8.422 6.612 -7.322 1.00 70.88 190 SER A O 1
ATOM 1381 N N . SER A 1 191 ? 9.011 5.920 -5.285 1.00 65.12 191 SER A N 1
ATOM 1382 C CA . SER A 1 191 ? 7.840 5.075 -5.007 1.00 65.12 191 SER A CA 1
ATOM 1383 C C . SER A 1 191 ? 7.018 5.613 -3.830 1.00 65.12 191 SER A C 1
ATOM 1385 O O . SER A 1 191 ? 6.185 4.898 -3.283 1.00 65.12 191 SER A O 1
ATOM 1387 N N . SER A 1 192 ? 7.243 6.864 -3.404 1.00 58.69 192 SER A N 1
ATOM 1388 C CA . SER A 1 192 ? 6.657 7.421 -2.175 1.00 58.69 192 SER A CA 1
ATOM 1389 C C . SER A 1 192 ? 5.525 8.432 -2.364 1.00 58.69 192 SER A C 1
ATOM 1391 O O . SER A 1 192 ? 5.020 8.949 -1.370 1.00 58.69 192 SER A O 1
ATOM 1393 N N . ASP A 1 193 ? 5.092 8.701 -3.597 1.00 68.81 193 ASP A N 1
ATOM 1394 C CA . ASP A 1 193 ? 4.178 9.818 -3.896 1.00 68.81 193 ASP A CA 1
ATOM 1395 C C . ASP A 1 193 ? 2.695 9.436 -4.015 1.00 68.81 193 ASP A C 1
ATOM 1397 O O . ASP A 1 193 ? 1.882 10.225 -4.508 1.00 68.81 193 ASP A O 1
ATOM 1401 N N . TYR A 1 194 ? 2.311 8.254 -3.532 1.00 82.81 194 TYR A N 1
ATOM 1402 C CA . TYR A 1 194 ? 0.904 7.860 -3.476 1.00 82.81 194 TYR A CA 1
ATOM 1403 C C . TYR A 1 194 ? 0.128 8.747 -2.508 1.00 82.81 194 TYR A C 1
ATOM 1405 O O . TYR A 1 194 ? 0.611 9.044 -1.408 1.00 82.81 194 TYR A O 1
ATOM 1413 N N . TYR A 1 195 ? -1.102 9.118 -2.875 1.00 89.56 195 TYR A N 1
ATOM 1414 C CA . TYR A 1 195 ? -1.967 9.800 -1.924 1.00 89.56 195 TYR A CA 1
ATOM 1415 C C . TYR A 1 195 ? -2.184 8.946 -0.682 1.00 89.56 195 TYR A C 1
ATOM 1417 O O . TYR A 1 195 ? -2.613 7.789 -0.749 1.00 89.56 195 TYR A O 1
ATOM 1425 N N . TYR A 1 196 ? -1.909 9.550 0.466 1.00 93.19 196 TYR A N 1
ATOM 1426 C CA . TYR A 1 196 ? -2.018 8.889 1.748 1.00 93.19 196 TYR A CA 1
ATOM 1427 C C . TYR A 1 196 ? -2.906 9.663 2.706 1.00 93.19 196 TYR A C 1
ATOM 1429 O O . TYR A 1 196 ? -2.984 10.894 2.687 1.00 93.19 196 TYR A O 1
ATOM 1437 N N . TRP A 1 197 ? -3.552 8.899 3.574 1.00 96.31 197 TRP A N 1
ATOM 1438 C CA . TRP A 1 197 ? -4.176 9.370 4.793 1.00 96.31 197 TRP A CA 1
ATOM 1439 C C . TRP A 1 197 ? -3.406 8.739 5.948 1.00 96.31 197 TRP A C 1
ATOM 1441 O O . TRP A 1 197 ? -3.266 7.515 6.015 1.00 96.31 197 TRP A O 1
ATOM 1451 N N . ALA A 1 198 ? -2.844 9.574 6.812 1.00 95.38 198 ALA A N 1
ATOM 1452 C CA . ALA A 1 198 ? -2.054 9.138 7.945 1.00 95.38 198 ALA A CA 1
ATOM 1453 C C . ALA A 1 198 ? -2.697 9.580 9.250 1.00 95.38 198 ALA A C 1
ATOM 1455 O O . ALA A 1 198 ? -3.185 10.700 9.359 1.00 95.38 198 ALA A O 1
ATOM 1456 N N . CYS A 1 199 ? -2.657 8.704 10.243 1.00 95.69 199 CYS A N 1
ATOM 1457 C CA . CYS A 1 199 ? -3.088 8.992 11.603 1.00 95.69 199 CYS A CA 1
ATOM 1458 C C . CYS A 1 199 ? -2.208 8.205 12.578 1.00 95.69 199 CYS A C 1
ATOM 1460 O O . CYS A 1 199 ? -1.565 7.217 12.198 1.00 95.69 199 CYS A O 1
ATOM 1462 N N . GLY A 1 200 ? -2.129 8.673 13.821 1.00 95.69 200 GLY A N 1
ATOM 1463 C CA . GLY A 1 200 ? -1.452 7.932 14.875 1.00 95.69 200 GLY A CA 1
ATOM 1464 C C . GLY A 1 200 ? -2.198 6.645 15.198 1.00 95.69 200 GLY A C 1
ATOM 1465 O O . GLY A 1 200 ? -3.407 6.531 14.992 1.00 95.69 200 GLY A O 1
ATOM 1466 N N . LEU A 1 201 ? -1.460 5.674 15.720 1.00 96.81 201 LEU A N 1
ATOM 1467 C CA . LEU A 1 201 ? -2.008 4.420 16.211 1.00 96.81 201 LEU A CA 1
ATOM 1468 C C . LEU A 1 201 ? -1.847 4.362 17.732 1.00 96.81 201 LEU A C 1
ATOM 1470 O O . LEU A 1 201 ? -0.823 4.782 18.278 1.00 96.81 201 LEU A O 1
ATOM 1474 N N . ILE A 1 202 ? -2.848 3.815 18.411 1.00 96.69 202 ILE A N 1
ATOM 1475 C CA . ILE A 1 202 ? -2.804 3.499 19.842 1.00 96.69 202 ILE A CA 1
ATOM 1476 C C . ILE A 1 202 ? -3.024 2.004 20.041 1.00 96.69 202 ILE A C 1
ATOM 1478 O O . ILE A 1 202 ? -3.738 1.369 19.264 1.00 96.69 202 ILE A O 1
ATOM 1482 N N . LYS A 1 203 ? -2.410 1.444 21.083 1.00 96.44 203 LYS A N 1
ATOM 1483 C CA . LYS A 1 203 ? -2.486 0.031 21.455 1.00 96.44 203 LYS A CA 1
ATOM 1484 C C . LYS A 1 203 ? -3.068 -0.117 22.857 1.00 96.44 203 LYS A C 1
ATOM 1486 O O . LYS A 1 203 ? -2.659 0.573 23.791 1.00 96.44 203 LYS A O 1
ATOM 1491 N N . ALA A 1 204 ? -4.028 -1.022 23.007 1.00 95.69 204 ALA A N 1
ATOM 1492 C CA . ALA A 1 204 ? -4.614 -1.321 24.306 1.00 95.69 204 ALA A CA 1
ATOM 1493 C C . ALA A 1 204 ? -3.633 -2.149 25.147 1.00 95.69 204 ALA A C 1
ATOM 1495 O O . ALA A 1 204 ? -3.238 -3.235 24.731 1.00 95.69 204 ALA A O 1
ATOM 1496 N N . SER A 1 205 ? -3.267 -1.679 26.339 1.00 92.94 205 SER A N 1
ATOM 1497 C CA . SER A 1 205 ? -2.389 -2.426 27.260 1.00 92.94 205 SER A CA 1
ATOM 1498 C C . SER A 1 205 ? -3.126 -3.466 28.116 1.00 92.94 205 SER A C 1
ATOM 1500 O O . SER A 1 205 ? -2.501 -4.346 28.697 1.00 92.94 205 SER A O 1
ATOM 1502 N N . ALA A 1 206 ? -4.458 -3.399 28.163 1.00 95.31 206 ALA A N 1
ATOM 1503 C CA . ALA A 1 206 ? -5.347 -4.352 28.828 1.00 95.31 206 ALA A CA 1
ATOM 1504 C C . ALA A 1 206 ? -6.711 -4.357 28.123 1.00 95.31 206 ALA A C 1
ATOM 1506 O O . ALA A 1 206 ? -7.012 -3.404 27.395 1.00 95.31 206 ALA A O 1
ATOM 1507 N N . ASP A 1 207 ? -7.539 -5.371 28.377 1.00 95.31 207 ASP A N 1
ATOM 1508 C CA . ASP A 1 207 ? -8.933 -5.405 27.922 1.00 95.31 207 ASP A CA 1
ATOM 1509 C C . ASP A 1 207 ? -9.678 -4.158 28.415 1.00 95.31 207 ASP A C 1
ATOM 1511 O O . ASP A 1 207 ? -9.599 -3.801 29.594 1.00 95.31 207 ASP A O 1
ATOM 1515 N N . ARG A 1 208 ? -10.360 -3.450 27.511 1.00 93.88 208 ARG A N 1
ATOM 1516 C CA . ARG A 1 208 ? -10.974 -2.150 27.831 1.00 93.88 208 ARG A CA 1
ATOM 1517 C C . ARG A 1 208 ? -11.982 -1.684 26.804 1.00 93.88 208 ARG A C 1
ATOM 1519 O O . ARG A 1 208 ? -12.000 -2.158 25.676 1.00 93.88 208 ARG A O 1
ATOM 1526 N N . ILE A 1 209 ? -12.756 -0.674 27.180 1.00 94.81 209 ILE A N 1
ATOM 1527 C CA . ILE A 1 209 ? -13.663 0.024 26.272 1.00 94.81 209 ILE A CA 1
ATOM 1528 C C . ILE A 1 209 ? -12.856 0.831 25.242 1.00 94.81 209 ILE A C 1
ATOM 1530 O O . ILE A 1 209 ? -11.896 1.525 25.590 1.00 94.81 209 ILE A O 1
ATOM 1534 N N . LEU A 1 210 ? -13.259 0.740 23.976 1.00 95.31 210 LEU A N 1
ATOM 1535 C CA . LEU A 1 210 ? -12.743 1.542 22.873 1.00 95.31 210 LEU A CA 1
ATOM 1536 C C . LEU A 1 210 ? -13.031 3.036 23.143 1.00 95.31 210 LEU A C 1
ATOM 1538 O O . LEU A 1 210 ? -14.198 3.403 23.307 1.00 95.31 210 LEU A O 1
ATOM 1542 N N . PRO A 1 211 ? -12.011 3.911 23.220 1.00 95.50 211 PRO A N 1
ATOM 1543 C CA . PRO A 1 211 ? -12.215 5.315 23.538 1.00 95.50 211 PRO A CA 1
ATOM 1544 C C . PRO A 1 211 ? -12.945 6.032 22.401 1.00 95.50 211 PRO A C 1
ATOM 1546 O O . PRO A 1 211 ? -12.808 5.675 21.226 1.00 95.50 211 PRO A O 1
ATOM 1549 N N . LEU A 1 212 ? -13.709 7.068 22.756 1.00 95.69 212 LEU A N 1
ATOM 1550 C CA . LEU A 1 212 ? -14.300 7.984 21.779 1.00 95.69 212 LEU A CA 1
ATOM 1551 C C . LEU A 1 212 ? -13.221 8.538 20.848 1.00 95.69 212 LEU A C 1
ATOM 1553 O O . LEU A 1 212 ? -12.084 8.718 21.264 1.00 95.69 212 LEU A O 1
ATOM 1557 N N . ASN A 1 213 ? -13.603 8.827 19.608 1.00 96.19 213 ASN A N 1
ATOM 1558 C CA . ASN A 1 213 ? -12.723 9.252 18.518 1.00 96.19 213 ASN A CA 1
ATOM 1559 C C . ASN A 1 213 ? -11.739 8.185 18.013 1.00 96.19 213 ASN A C 1
ATOM 1561 O O . ASN A 1 213 ? -10.969 8.466 17.095 1.00 96.19 213 ASN A O 1
ATOM 1565 N N . SER A 1 214 ? -11.806 6.944 18.511 1.00 97.12 214 SER A N 1
ATOM 1566 C CA . SER A 1 214 ? -11.118 5.824 17.860 1.00 97.12 214 SER A CA 1
ATOM 1567 C C . SER A 1 214 ? -11.639 5.628 16.443 1.00 97.12 214 SER A C 1
ATOM 1569 O O . SER A 1 214 ? -12.852 5.595 16.221 1.00 97.12 214 SER A O 1
ATOM 1571 N N . ILE A 1 215 ? -10.723 5.443 15.497 1.00 97.75 215 ILE A N 1
ATOM 1572 C CA . ILE A 1 215 ? -11.037 5.151 14.102 1.00 97.75 215 ILE A CA 1
ATOM 1573 C C . ILE A 1 215 ? -10.695 3.686 13.820 1.00 97.75 215 ILE A C 1
ATOM 1575 O O . ILE A 1 215 ? -9.568 3.229 14.035 1.00 97.75 215 ILE A O 1
ATOM 1579 N N . VAL A 1 216 ? -11.689 2.949 13.332 1.00 97.81 216 VAL A N 1
ATOM 1580 C CA . VAL A 1 216 ? -11.596 1.527 12.980 1.00 97.81 216 VAL A CA 1
ATOM 1581 C C . VAL A 1 216 ? -11.863 1.330 11.494 1.00 97.81 216 VAL A C 1
ATOM 1583 O O . VAL A 1 216 ? -12.420 2.202 10.822 1.00 97.81 216 VAL A O 1
ATOM 1586 N N . LEU A 1 217 ? -11.461 0.176 10.977 1.00 98.25 217 LEU A N 1
ATOM 1587 C CA . LEU A 1 217 ? -11.796 -0.251 9.624 1.00 98.25 217 LEU A CA 1
ATOM 1588 C C . LEU A 1 217 ? -13.205 -0.859 9.607 1.00 98.25 217 LEU A C 1
ATOM 1590 O O . LEU A 1 217 ? -13.705 -1.307 10.637 1.00 98.25 217 LEU A O 1
ATOM 1594 N N . ALA A 1 218 ? -13.823 -0.939 8.436 1.00 97.62 218 ALA A N 1
ATOM 1595 C CA . ALA A 1 218 ? -15.025 -1.729 8.215 1.00 97.62 218 ALA A CA 1
ATOM 1596 C C . ALA A 1 218 ? -15.024 -2.363 6.821 1.00 97.62 218 ALA A C 1
ATOM 1598 O O . ALA A 1 218 ? -14.600 -1.746 5.838 1.00 97.62 218 ALA A O 1
ATOM 1599 N N . ASP A 1 219 ? -15.530 -3.593 6.741 1.00 96.19 219 ASP A N 1
ATOM 1600 C CA . ASP A 1 219 ? -15.686 -4.353 5.492 1.00 96.19 219 ASP A CA 1
ATOM 1601 C C . ASP A 1 219 ? -17.022 -4.081 4.772 1.00 96.19 219 ASP A C 1
ATOM 1603 O O . ASP A 1 219 ? -17.379 -4.743 3.800 1.00 96.19 219 ASP A O 1
ATOM 1607 N N . GLY A 1 220 ? -17.757 -3.073 5.236 1.00 95.25 220 GLY A N 1
ATOM 1608 C CA . GLY A 1 220 ? -19.024 -2.635 4.681 1.00 95.25 220 GLY A CA 1
ATOM 1609 C C . GLY A 1 220 ? -19.487 -1.344 5.343 1.00 95.25 220 GLY A C 1
ATOM 1610 O O . GLY A 1 220 ? -18.803 -0.781 6.201 1.00 95.25 220 GLY A O 1
ATOM 1611 N N . SER A 1 221 ? -20.652 -0.850 4.931 1.00 94.06 221 SER A N 1
ATOM 1612 C CA . SER A 1 221 ? -21.261 0.305 5.591 1.00 94.06 221 SER A CA 1
ATOM 1613 C C . SER A 1 221 ? -21.792 -0.092 6.968 1.00 94.06 221 SER A C 1
ATOM 1615 O O . SER A 1 221 ? -22.541 -1.064 7.084 1.00 94.06 221 SER A O 1
ATOM 1617 N N . LEU A 1 222 ? -21.429 0.675 7.995 1.00 92.56 222 LEU A N 1
ATOM 1618 C CA . LEU A 1 222 ? -21.992 0.529 9.335 1.00 92.56 222 LEU A CA 1
ATOM 1619 C C . LEU A 1 222 ? -23.326 1.279 9.434 1.00 92.56 222 LEU A C 1
ATOM 1621 O O . LEU A 1 222 ? -23.487 2.354 8.857 1.00 92.56 222 LEU A O 1
ATOM 1625 N N . SER A 1 223 ? -24.274 0.713 10.177 1.00 82.06 223 SER A N 1
ATOM 1626 C CA . SER A 1 223 ? -25.551 1.348 10.518 1.00 82.06 223 SER A CA 1
ATOM 1627 C C . SER A 1 223 ? -25.579 1.785 11.985 1.00 82.06 223 SER A C 1
ATOM 1629 O O . SER A 1 223 ? -25.034 1.094 12.844 1.00 82.06 223 SER A O 1
ATOM 1631 N N . GLY A 1 224 ? -26.271 2.889 12.279 1.00 81.38 224 GLY A N 1
ATOM 1632 C CA . GLY A 1 224 ? -26.520 3.384 13.640 1.00 81.38 224 GLY A CA 1
ATOM 1633 C C . GLY A 1 224 ? -25.720 4.633 14.028 1.00 81.38 224 GLY A C 1
ATOM 1634 O O . GLY A 1 224 ? -24.811 5.055 13.323 1.00 81.38 224 GLY A O 1
ATOM 1635 N N . ASP A 1 225 ? -26.054 5.210 15.186 1.00 86.88 225 ASP A N 1
ATOM 1636 C CA . ASP A 1 225 ? -25.586 6.542 15.614 1.00 86.88 225 ASP A CA 1
ATOM 1637 C C . ASP A 1 225 ? -24.228 6.545 16.349 1.00 86.88 225 ASP A C 1
ATOM 1639 O O . ASP A 1 225 ? -23.829 7.558 16.929 1.00 86.88 225 ASP A O 1
ATOM 1643 N N . PHE A 1 226 ? -23.534 5.405 16.409 1.00 92.88 226 PHE A N 1
ATOM 1644 C CA . PHE A 1 226 ? -22.246 5.284 17.108 1.00 92.88 226 PHE A CA 1
ATOM 1645 C C . PHE A 1 226 ? -21.053 5.644 16.226 1.00 92.88 226 PHE A C 1
ATOM 1647 O O . PHE A 1 226 ? -19.989 5.972 16.751 1.00 92.88 226 PHE A O 1
ATOM 1654 N N . TRP A 1 227 ? -21.229 5.579 14.907 1.00 95.06 227 TRP A N 1
ATOM 1655 C CA . TRP A 1 227 ? -20.145 5.606 13.937 1.00 95.06 227 TRP A CA 1
ATOM 1656 C C . TRP A 1 227 ? -20.340 6.728 12.922 1.00 95.06 227 TRP A C 1
ATOM 1658 O O . TRP A 1 227 ? -21.412 6.879 12.345 1.00 95.06 227 TRP A O 1
ATOM 1668 N N . GLU A 1 228 ? -19.276 7.479 12.666 1.00 95.94 228 GLU A N 1
ATOM 1669 C CA . GLU A 1 228 ? -19.203 8.482 11.602 1.00 95.94 228 GLU A CA 1
ATOM 1670 C C . GLU A 1 228 ? -18.189 8.025 10.545 1.00 95.94 228 GLU A C 1
ATOM 1672 O O . GLU A 1 228 ? -17.058 7.682 10.890 1.00 95.94 228 GLU A O 1
ATOM 1677 N N . GLU A 1 229 ? -18.571 7.991 9.264 1.00 96.12 229 GLU A N 1
ATOM 1678 C CA . GLU A 1 229 ? -17.649 7.600 8.186 1.00 96.12 229 GLU A CA 1
ATOM 1679 C C . GLU A 1 229 ? -16.544 8.655 8.009 1.00 96.12 229 GLU A C 1
ATOM 1681 O O . GLU A 1 229 ? -16.813 9.841 7.820 1.00 96.12 229 GLU A O 1
ATOM 1686 N N . VAL A 1 230 ? -15.280 8.224 8.019 1.00 96.50 230 VAL A N 1
ATOM 1687 C CA . VAL A 1 230 ? -14.113 9.091 7.801 1.00 96.50 230 VAL A CA 1
ATOM 1688 C C . VAL A 1 230 ? -13.883 9.252 6.298 1.00 96.50 230 VAL A C 1
ATOM 1690 O O . VAL A 1 230 ? -13.025 8.610 5.689 1.00 96.50 230 VAL A O 1
ATOM 1693 N N . THR A 1 231 ? -14.658 10.137 5.678 1.00 95.19 231 THR A N 1
ATOM 1694 C CA . THR A 1 231 ? -14.630 10.362 4.221 1.00 95.19 231 THR A CA 1
ATOM 1695 C C . THR A 1 231 ? -13.304 10.942 3.719 1.00 95.19 231 THR A C 1
ATOM 1697 O O . THR A 1 231 ? -12.918 10.690 2.578 1.00 95.19 231 THR A O 1
ATOM 1700 N N . GLY A 1 232 ? -12.548 11.639 4.576 1.00 94.44 232 GLY A N 1
ATOM 1701 C CA . GLY A 1 232 ? -11.221 12.178 4.249 1.00 94.44 232 GLY A CA 1
ATOM 1702 C C . GLY A 1 232 ? -10.174 11.113 3.884 1.00 94.44 232 GLY A C 1
ATOM 1703 O O . GLY A 1 232 ? -9.209 11.420 3.183 1.00 94.44 232 GLY A O 1
ATOM 1704 N N . ALA A 1 233 ? -10.370 9.856 4.291 1.00 95.06 233 ALA A N 1
ATOM 1705 C CA . ALA A 1 233 ? -9.498 8.740 3.916 1.00 95.06 233 ALA A CA 1
ATOM 1706 C C . ALA A 1 233 ? -9.862 8.108 2.558 1.00 95.06 233 ALA A C 1
ATOM 1708 O O . ALA A 1 233 ? -9.101 7.291 2.041 1.00 95.06 233 ALA A O 1
ATOM 1709 N N . SER A 1 234 ? -11.008 8.469 1.969 1.00 95.06 234 SER A N 1
ATOM 1710 C CA . SER A 1 234 ? -11.492 7.859 0.728 1.00 95.06 234 SER A CA 1
ATOM 1711 C C . SER A 1 234 ? -10.517 8.086 -0.430 1.00 95.06 234 SER A C 1
ATOM 1713 O O . SER A 1 234 ? -10.094 9.214 -0.682 1.00 95.06 234 SER A O 1
ATOM 1715 N N . GLY A 1 235 ? -10.148 7.003 -1.116 1.00 92.69 235 GLY A N 1
ATOM 1716 C CA . GLY A 1 235 ? -9.191 7.007 -2.223 1.00 92.69 235 GLY A CA 1
ATOM 1717 C C . GLY A 1 235 ? -7.720 7.034 -1.803 1.00 92.69 235 GLY A C 1
ATOM 1718 O O . GLY A 1 235 ? -6.860 6.928 -2.666 1.00 92.69 235 GLY A O 1
ATOM 1719 N N . ARG A 1 236 ? -7.400 7.112 -0.507 1.00 94.38 236 ARG A N 1
ATOM 1720 C CA . ARG A 1 236 ? -6.019 7.261 -0.023 1.00 94.38 236 ARG A CA 1
ATOM 1721 C C . ARG A 1 236 ? -5.504 5.981 0.619 1.00 94.38 236 ARG A C 1
ATOM 1723 O O . ARG A 1 236 ? -6.252 5.285 1.302 1.00 94.38 236 ARG A O 1
ATOM 1730 N N . LEU A 1 237 ? -4.223 5.676 0.434 1.00 95.25 237 LEU A N 1
ATOM 1731 C CA . LEU A 1 237 ? -3.569 4.584 1.154 1.00 95.25 237 LEU A CA 1
ATOM 1732 C C . LEU A 1 237 ? -3.378 4.955 2.629 1.00 95.25 237 LEU A C 1
ATOM 1734 O O . LEU A 1 237 ? -3.080 6.105 2.959 1.00 95.25 237 LEU A O 1
ATOM 1738 N N . LEU A 1 238 ? -3.536 3.983 3.525 1.00 96.38 238 LEU A N 1
ATOM 1739 C CA . LEU A 1 238 ? -3.392 4.216 4.959 1.00 96.38 238 LEU A CA 1
ATOM 1740 C C . LEU A 1 238 ? -1.927 4.144 5.384 1.00 96.38 238 LEU A C 1
ATOM 1742 O O . LEU A 1 238 ? -1.213 3.187 5.067 1.00 96.38 238 LEU A O 1
ATOM 1746 N N . ARG A 1 239 ? -1.494 5.149 6.143 1.00 94.81 239 ARG A N 1
ATOM 1747 C CA . ARG A 1 239 ? -0.111 5.304 6.598 1.00 94.81 239 ARG A CA 1
ATOM 1748 C C . ARG A 1 239 ? -0.050 5.574 8.099 1.00 94.81 239 ARG A C 1
ATOM 1750 O O . ARG A 1 239 ? -0.898 6.259 8.661 1.00 94.81 239 ARG A O 1
ATOM 1757 N N . ILE A 1 240 ? 0.966 5.036 8.759 1.00 94.81 240 ILE A N 1
ATOM 1758 C CA . ILE A 1 240 ? 1.208 5.270 10.183 1.00 94.81 240 ILE A CA 1
ATOM 1759 C C . ILE A 1 240 ? 1.839 6.655 10.341 1.00 94.81 240 ILE A C 1
ATOM 1761 O O . ILE A 1 240 ? 2.887 6.935 9.754 1.00 94.81 240 ILE A O 1
ATOM 1765 N N . SER A 1 241 ? 1.220 7.528 11.134 1.00 93.38 241 SER A N 1
ATOM 1766 C CA . SER A 1 241 ? 1.771 8.857 11.414 1.00 93.38 241 SER A CA 1
ATOM 1767 C C . SER A 1 241 ? 2.814 8.826 12.541 1.00 93.38 241 SER A C 1
ATOM 1769 O O . SER A 1 241 ? 2.718 8.045 13.488 1.00 93.38 241 SER A O 1
ATOM 1771 N N . SER A 1 242 ? 3.817 9.708 12.452 1.00 86.94 242 SER A N 1
ATOM 1772 C CA . SER A 1 242 ? 4.775 10.003 13.533 1.00 86.94 242 SER A CA 1
ATOM 1773 C C . SER A 1 242 ? 4.192 10.927 14.609 1.00 86.94 242 SER A C 1
ATOM 1775 O O . SER A 1 242 ? 4.869 11.249 15.590 1.00 86.94 242 SER A O 1
ATOM 1777 N N . THR A 1 243 ? 2.934 11.319 14.475 1.00 86.69 243 THR A N 1
ATOM 1778 C CA . THR A 1 243 ? 2.163 12.067 15.464 1.00 86.69 243 THR A CA 1
ATOM 1779 C C . THR A 1 243 ? 0.781 11.444 15.583 1.00 86.69 243 THR A C 1
ATOM 1781 O O . THR A 1 243 ? 0.283 10.819 14.648 1.00 86.69 243 THR A O 1
ATOM 1784 N N . ASN A 1 244 ? 0.113 11.641 16.712 1.00 83.50 244 ASN A N 1
ATOM 1785 C CA . ASN A 1 244 ? -1.307 11.335 16.825 1.00 83.50 244 ASN A CA 1
ATOM 1786 C C . ASN A 1 244 ? -2.137 12.441 16.169 1.00 83.50 244 ASN A C 1
ATOM 1788 O O . ASN A 1 244 ? -2.982 13.034 16.794 1.00 83.50 244 ASN A O 1
ATOM 1792 N N . SER A 1 245 ? -1.880 12.777 14.911 1.00 87.00 245 SER A N 1
ATOM 1793 C CA . SER A 1 245 ? -2.700 13.743 14.181 1.00 87.00 245 SER A CA 1
ATOM 1794 C C . SER A 1 245 ? -3.006 13.221 12.792 1.00 87.00 245 SER A C 1
ATOM 1796 O O . SER A 1 245 ? -2.189 12.515 12.186 1.00 87.00 245 SER A O 1
ATOM 1798 N N . ILE A 1 246 ? -4.195 13.560 12.295 1.00 93.50 246 ILE A N 1
ATOM 1799 C CA . ILE A 1 246 ? -4.567 13.257 10.920 1.00 93.50 246 ILE A CA 1
ATOM 1800 C C . ILE A 1 246 ? -3.771 14.165 9.989 1.00 93.50 246 ILE A C 1
ATOM 1802 O O . ILE A 1 246 ? -3.784 15.388 10.112 1.00 93.50 246 ILE A O 1
ATOM 1806 N N . THR A 1 247 ? -3.100 13.556 9.019 1.00 93.31 247 THR A N 1
ATOM 1807 C CA . THR A 1 247 ? -2.476 14.269 7.908 1.00 93.31 247 THR A CA 1
ATOM 1808 C C . THR A 1 247 ? -2.811 13.574 6.601 1.00 93.31 247 THR A C 1
ATOM 1810 O O . THR A 1 247 ? -2.990 12.358 6.536 1.00 93.31 247 THR A O 1
ATOM 1813 N N . THR A 1 248 ? -2.889 14.353 5.534 1.00 93.12 248 THR A N 1
ATOM 1814 C CA . THR A 1 248 ? -2.980 13.834 4.171 1.00 93.12 248 THR A CA 1
ATOM 1815 C C . THR A 1 248 ? -1.810 14.361 3.366 1.00 93.12 248 THR A C 1
ATOM 1817 O O . THR A 1 248 ? -1.354 15.478 3.601 1.00 93.12 248 THR A O 1
ATOM 1820 N N . GLY A 1 249 ? -1.341 13.584 2.403 1.00 89.56 249 GLY A N 1
ATOM 1821 C CA . GLY A 1 249 ? -0.281 14.006 1.497 1.00 89.56 249 GLY A CA 1
ATOM 1822 C C . GLY A 1 249 ? -0.157 13.054 0.321 1.00 89.56 249 GLY A C 1
ATOM 1823 O O . GLY A 1 249 ? -1.083 12.288 0.054 1.00 89.56 249 GLY A O 1
ATOM 1824 N N . GLY A 1 250 ? 0.983 13.109 -0.359 1.00 82.38 250 GLY A N 1
ATOM 1825 C CA . GLY A 1 250 ? 1.192 12.452 -1.647 1.00 82.38 250 GLY A CA 1
ATOM 1826 C C . GLY A 1 250 ? 0.818 13.368 -2.809 1.00 82.38 250 GLY A C 1
ATOM 1827 O O . GLY A 1 250 ? 0.180 14.405 -2.617 1.00 82.38 250 GLY A O 1
ATOM 1828 N N . SER A 1 251 ? 1.248 12.988 -4.006 1.00 69.44 251 SER A N 1
ATOM 1829 C CA . SER A 1 251 ? 1.238 13.871 -5.175 1.00 69.44 251 SER A CA 1
ATOM 1830 C C . SER A 1 251 ? 0.428 13.318 -6.350 1.00 69.44 251 SER A C 1
ATOM 1832 O O . SER A 1 251 ? 0.155 14.079 -7.275 1.00 69.44 251 SER A O 1
ATOM 1834 N N . SER A 1 252 ? 0.005 12.044 -6.340 1.00 63.47 252 SER A N 1
ATOM 1835 C CA . SER A 1 252 ? -0.869 11.506 -7.398 1.00 63.47 252 SER A CA 1
ATOM 1836 C C . SER A 1 252 ? -1.617 10.215 -7.023 1.00 63.47 252 SER A C 1
ATOM 1838 O O . SER A 1 252 ? -1.082 9.378 -6.294 1.00 63.47 252 SER A O 1
ATOM 1840 N N . ASP A 1 253 ? -2.810 10.033 -7.609 1.00 55.56 253 ASP A N 1
ATOM 1841 C CA . ASP A 1 253 ? -3.527 8.745 -7.735 1.00 55.56 253 ASP A CA 1
ATOM 1842 C C . ASP A 1 253 ? -2.986 7.910 -8.912 1.00 55.56 253 ASP A C 1
ATOM 1844 O O . ASP A 1 253 ? -3.111 6.694 -8.943 1.00 55.56 253 ASP A O 1
ATOM 1848 N N . THR A 1 254 ? -2.379 8.570 -9.903 1.00 52.66 254 THR A N 1
ATOM 1849 C CA . THR A 1 254 ? -1.868 7.969 -11.141 1.00 52.66 254 THR A CA 1
ATOM 1850 C C . THR A 1 254 ? -0.417 8.387 -11.327 1.00 52.66 254 THR A C 1
ATOM 1852 O O . THR A 1 254 ? -0.108 9.461 -11.838 1.00 52.66 254 THR A O 1
ATOM 1855 N N . PHE A 1 255 ? 0.503 7.544 -10.870 1.00 58.22 255 PHE A N 1
ATOM 1856 C CA . PHE A 1 255 ? 1.922 7.866 -10.929 1.00 58.22 255 PHE A CA 1
ATOM 1857 C C . PHE A 1 255 ? 2.504 7.495 -12.299 1.00 58.22 255 PHE A C 1
ATOM 1859 O O . PHE A 1 255 ? 2.888 6.353 -12.531 1.00 58.22 255 PHE A O 1
ATOM 1866 N N . SER A 1 256 ? 2.580 8.444 -13.231 1.00 55.88 256 SER A N 1
ATOM 1867 C CA . SER A 1 256 ? 3.468 8.293 -14.387 1.00 55.88 256 SER A CA 1
ATOM 1868 C C . SER A 1 256 ? 4.851 8.798 -14.003 1.00 55.88 256 SER A C 1
ATOM 1870 O O . SER A 1 256 ? 5.004 9.973 -13.666 1.00 55.88 256 SER A O 1
ATOM 1872 N N . HIS A 1 257 ? 5.860 7.944 -14.091 1.00 57.41 257 HIS A N 1
ATOM 1873 C CA . HIS A 1 257 ? 7.248 8.370 -13.981 1.00 57.41 257 HIS A CA 1
ATOM 1874 C C . HIS A 1 257 ? 8.037 7.890 -15.186 1.00 57.41 257 HIS A C 1
ATOM 1876 O O . HIS A 1 257 ? 7.664 6.923 -15.854 1.00 57.41 257 HIS A O 1
ATOM 1882 N N . THR A 1 258 ? 9.112 8.618 -15.470 1.00 62.78 258 THR A N 1
ATOM 1883 C CA . THR A 1 258 ? 10.033 8.296 -16.549 1.00 62.78 258 THR A CA 1
ATOM 1884 C C . THR A 1 258 ? 11.363 7.859 -15.980 1.00 62.78 258 THR A C 1
ATOM 1886 O O . THR A 1 258 ? 11.925 8.558 -15.137 1.00 62.78 258 THR A O 1
ATOM 1889 N N . HIS A 1 259 ? 11.908 6.765 -16.492 1.00 66.25 259 HIS A N 1
ATOM 1890 C CA . HIS A 1 259 ? 13.319 6.470 -16.286 1.00 66.25 259 HIS A CA 1
ATOM 1891 C C . HIS A 1 259 ? 14.128 6.871 -17.500 1.00 66.25 259 HIS A C 1
ATOM 1893 O O . HIS A 1 259 ? 13.727 6.547 -18.612 1.00 66.25 259 HIS A O 1
ATOM 1899 N N . SER A 1 260 ? 15.297 7.467 -17.286 1.00 66.44 260 SER A N 1
ATOM 1900 C CA . SER A 1 260 ? 16.305 7.600 -18.332 1.00 66.44 260 SER A CA 1
ATOM 1901 C C . SER A 1 260 ? 17.276 6.425 -18.259 1.00 66.44 260 SER A C 1
ATOM 1903 O O . SER A 1 260 ? 17.753 6.079 -17.173 1.00 66.44 260 SER A O 1
ATOM 1905 N N . PHE A 1 261 ? 17.602 5.846 -19.408 1.00 69.19 261 PHE A N 1
ATOM 1906 C CA . PHE A 1 261 ? 18.668 4.856 -19.545 1.00 69.19 261 PHE A CA 1
ATOM 1907 C C . PHE A 1 261 ? 19.841 5.434 -20.339 1.00 69.19 261 PHE A C 1
ATOM 1909 O O . PHE A 1 261 ? 19.630 6.175 -21.304 1.00 69.19 261 PHE A O 1
ATOM 1916 N N . SER A 1 262 ? 21.065 5.067 -19.954 1.00 65.81 262 SER A N 1
ATOM 1917 C CA . SER A 1 262 ? 22.241 5.165 -20.814 1.00 65.81 262 SER A CA 1
ATOM 1918 C C . SER A 1 262 ? 23.119 3.922 -20.676 1.00 65.81 262 SER A C 1
ATOM 1920 O O . SER A 1 262 ? 23.316 3.412 -19.575 1.00 65.81 262 SER A O 1
ATOM 1922 N N . GLY A 1 263 ? 23.628 3.397 -21.790 1.00 64.12 263 GLY A N 1
ATOM 1923 C CA . GLY A 1 263 ? 24.457 2.191 -21.776 1.00 64.12 263 GLY A CA 1
ATOM 1924 C C . GLY A 1 263 ? 25.176 1.944 -23.092 1.00 64.12 263 GLY A C 1
ATOM 1925 O O . GLY A 1 263 ? 24.927 2.641 -24.080 1.00 64.12 263 GLY A O 1
ATOM 1926 N N . THR A 1 264 ? 26.061 0.946 -23.087 1.00 66.19 264 THR A N 1
ATOM 1927 C CA . THR A 1 264 ? 26.756 0.463 -24.283 1.00 66.19 264 THR A CA 1
ATOM 1928 C C . THR A 1 264 ? 26.252 -0.910 -24.704 1.00 66.19 264 THR A C 1
ATOM 1930 O O . THR A 1 264 ? 25.914 -1.730 -23.853 1.00 66.19 264 THR A O 1
ATOM 1933 N N . THR A 1 265 ? 26.220 -1.183 -26.004 1.00 70.31 265 THR A N 1
ATOM 1934 C CA . THR A 1 265 ? 26.007 -2.546 -26.508 1.00 70.31 265 THR A CA 1
ATOM 1935 C C . THR A 1 265 ? 27.242 -3.422 -26.337 1.00 70.31 265 THR A C 1
ATOM 1937 O O . THR A 1 265 ? 28.372 -2.927 -26.357 1.00 70.31 265 THR A O 1
ATOM 1940 N N . ASP A 1 266 ? 27.018 -4.731 -26.267 1.00 71.12 266 ASP A N 1
ATOM 1941 C CA . ASP A 1 266 ? 28.069 -5.731 -26.417 1.00 71.12 266 ASP A CA 1
ATOM 1942 C C . ASP A 1 266 ? 28.581 -5.794 -27.865 1.00 71.12 266 ASP A C 1
ATOM 1944 O O . ASP A 1 266 ? 28.063 -5.137 -28.783 1.00 71.12 266 ASP A O 1
ATOM 1948 N N . GLN A 1 267 ? 29.600 -6.635 -28.074 1.00 68.06 267 GLN A N 1
ATOM 1949 C CA . GLN A 1 267 ? 30.026 -7.016 -29.415 1.00 68.06 267 GLN A CA 1
ATOM 1950 C C . GLN A 1 267 ? 28.861 -7.628 -30.195 1.00 68.06 267 GLN A C 1
ATOM 1952 O O . GLN A 1 267 ? 27.977 -8.292 -29.656 1.00 68.06 267 GLN A O 1
ATOM 1957 N N . MET A 1 268 ? 28.882 -7.382 -31.494 1.00 72.12 268 MET A N 1
ATOM 1958 C CA . MET A 1 268 ? 27.870 -7.857 -32.418 1.00 72.12 268 MET A CA 1
ATOM 1959 C C . MET A 1 268 ? 27.777 -9.394 -32.492 1.00 72.12 268 MET A C 1
ATOM 1961 O O . MET A 1 268 ? 28.761 -10.104 -32.282 1.00 72.12 268 MET A O 1
ATOM 1965 N N . SER A 1 269 ? 26.613 -9.910 -32.887 1.00 73.88 269 SER A N 1
ATOM 1966 C CA . SER A 1 269 ? 26.334 -11.353 -32.917 1.00 73.88 269 SER A CA 1
ATOM 1967 C C . SER A 1 269 ? 26.972 -12.128 -34.079 1.00 73.88 269 SER A C 1
ATOM 1969 O O . SER A 1 269 ? 27.093 -13.350 -34.000 1.00 73.88 269 SER A O 1
ATOM 1971 N N . GLN A 1 270 ? 27.368 -11.461 -35.169 1.00 67.88 270 GLN A N 1
ATOM 1972 C CA . GLN A 1 270 ? 27.899 -12.111 -36.375 1.00 67.88 270 GLN A CA 1
ATOM 1973 C C . GLN A 1 270 ? 28.937 -11.235 -37.070 1.00 67.88 270 GLN A C 1
ATOM 1975 O O . GLN A 1 270 ? 28.768 -10.031 -37.136 1.00 67.88 270 GLN A O 1
ATOM 1980 N N . SER A 1 271 ? 29.969 -11.819 -37.676 1.00 67.12 271 SER A N 1
ATOM 1981 C CA . SER A 1 271 ? 30.919 -11.087 -38.523 1.00 67.12 271 SER A CA 1
ATOM 1982 C C . SER A 1 271 ? 31.109 -11.820 -39.846 1.00 67.12 271 SER A C 1
ATOM 1984 O O . SER A 1 271 ? 31.111 -13.048 -39.881 1.00 67.12 271 SER A O 1
ATOM 1986 N N . THR A 1 272 ? 31.259 -11.075 -40.940 1.00 65.25 272 THR A N 1
ATOM 1987 C CA . THR A 1 272 ? 31.512 -11.617 -42.282 1.00 65.25 272 THR A CA 1
ATOM 1988 C C . THR A 1 272 ? 32.855 -11.125 -42.796 1.00 65.25 272 THR A C 1
ATOM 1990 O O . THR A 1 272 ? 33.179 -9.951 -42.642 1.00 65.25 272 THR A O 1
ATOM 1993 N N . VAL A 1 273 ? 33.642 -12.009 -43.412 1.00 61.56 273 VAL A N 1
ATOM 1994 C CA . VAL A 1 273 ? 34.891 -11.629 -44.082 1.00 61.56 273 VAL A CA 1
ATOM 1995 C C . VAL A 1 273 ? 34.600 -11.307 -45.549 1.00 61.56 273 VAL A C 1
ATOM 1997 O O . VAL A 1 273 ? 34.034 -12.146 -46.243 1.00 61.56 273 VAL A O 1
ATOM 2000 N N . VAL A 1 274 ? 34.983 -10.121 -46.025 1.00 58.09 274 VAL A N 1
ATOM 2001 C CA . VAL A 1 274 ? 34.824 -9.688 -47.429 1.00 58.09 274 VAL A CA 1
ATOM 2002 C C . VAL A 1 274 ? 36.125 -9.012 -47.884 1.00 58.09 274 VAL A C 1
ATOM 2004 O O . VAL A 1 274 ? 36.831 -8.456 -47.043 1.00 58.09 274 VAL A O 1
ATOM 2007 N N . GLY A 1 275 ? 36.474 -9.059 -49.177 1.00 55.16 275 GLY A N 1
ATOM 2008 C CA . GLY A 1 275 ? 37.555 -8.222 -49.726 1.00 55.16 275 GLY A CA 1
ATOM 2009 C C . GLY A 1 275 ? 37.076 -6.942 -50.397 1.00 55.16 275 GLY A C 1
ATOM 2010 O O . GLY A 1 275 ? 35.875 -6.786 -50.547 1.00 55.16 275 GLY A O 1
ATOM 2011 N N . GLY A 1 276 ? 37.978 -6.001 -50.731 1.00 55.22 276 GLY A N 1
ATOM 2012 C CA . GLY A 1 276 ? 37.602 -4.621 -51.136 1.00 55.22 276 GLY A CA 1
ATOM 2013 C C . GLY A 1 276 ? 37.868 -4.161 -52.598 1.00 55.22 276 GLY A C 1
ATOM 2014 O O . GLY A 1 276 ? 38.837 -4.627 -53.202 1.00 55.22 276 GLY A O 1
ATOM 2015 N N . GLY A 1 277 ? 37.021 -3.229 -53.109 1.00 49.50 277 GLY A N 1
ATOM 2016 C CA . GLY A 1 277 ? 37.184 -2.230 -54.216 1.00 49.50 277 GLY A CA 1
ATOM 2017 C C . GLY A 1 277 ? 36.104 -1.062 -54.295 1.00 49.50 277 GLY A C 1
ATOM 2018 O O . GLY A 1 277 ? 34.946 -1.386 -54.367 1.00 49.50 277 GLY A O 1
ATOM 2019 N N . SER A 1 278 ? 36.431 0.260 -54.354 1.00 48.81 278 SER A N 1
ATOM 2020 C CA . SER A 1 278 ? 35.740 1.621 -54.187 1.00 48.81 278 SER A CA 1
ATOM 2021 C C . SER A 1 278 ? 34.783 2.102 -53.003 1.00 48.81 278 SER A C 1
ATOM 2023 O O . SER A 1 278 ? 33.626 1.712 -52.956 1.00 48.81 278 SER A O 1
ATOM 2025 N N . TYR A 1 279 ? 35.199 3.051 -52.116 1.00 50.38 279 TYR A N 1
ATOM 2026 C CA . TYR A 1 279 ? 34.563 4.280 -51.549 1.00 50.38 279 TYR A CA 1
ATOM 2027 C C . TYR A 1 279 ? 33.246 4.306 -50.696 1.00 50.38 279 TYR A C 1
ATOM 2029 O O . TYR A 1 279 ? 32.416 5.155 -51.004 1.00 50.38 279 TYR A O 1
ATOM 2037 N N . TYR A 1 280 ? 33.052 3.580 -49.579 1.00 51.12 280 TYR A N 1
ATOM 2038 C CA . TYR A 1 280 ? 31.899 3.708 -48.635 1.00 51.12 280 TYR A CA 1
ATOM 2039 C C . TYR A 1 280 ? 32.238 3.487 -47.146 1.00 51.12 280 TYR A C 1
ATOM 2041 O O . TYR A 1 280 ? 32.893 2.518 -46.788 1.00 51.12 280 TYR A O 1
ATOM 2049 N N . THR A 1 281 ? 31.740 4.315 -46.222 1.00 55.94 281 THR A N 1
ATOM 2050 C CA . THR A 1 281 ? 31.977 4.122 -44.774 1.00 55.94 281 THR A CA 1
ATOM 2051 C C . THR A 1 281 ? 31.091 3.007 -44.191 1.00 55.94 281 THR A C 1
ATOM 2053 O O . THR A 1 281 ? 29.861 3.099 -44.249 1.00 55.94 281 THR A O 1
ATOM 2056 N N . VAL A 1 282 ? 31.696 1.975 -43.584 1.00 60.56 282 VAL A N 1
ATOM 2057 C CA . VAL A 1 282 ? 31.000 0.782 -43.036 1.00 60.56 282 VAL A CA 1
ATOM 2058 C C . VAL A 1 282 ? 31.323 0.524 -41.560 1.00 60.56 282 VAL A C 1
ATOM 2060 O O . VAL A 1 282 ? 32.375 0.939 -41.069 1.00 60.56 282 VAL A O 1
ATOM 2063 N N . ALA A 1 283 ? 30.409 -0.141 -40.845 1.00 65.44 283 ALA A N 1
ATOM 2064 C CA . ALA A 1 283 ? 30.605 -0.507 -39.441 1.00 65.44 283 ALA A CA 1
ATOM 2065 C C . ALA A 1 283 ? 31.690 -1.597 -39.294 1.00 65.44 283 ALA A C 1
ATOM 2067 O O . ALA A 1 283 ? 31.657 -2.609 -40.001 1.00 65.44 283 ALA A O 1
ATOM 2068 N N . LEU A 1 284 ? 32.648 -1.397 -38.378 1.00 65.31 284 LEU A N 1
ATOM 2069 C CA . LEU A 1 284 ? 33.690 -2.383 -38.059 1.00 65.31 284 LEU A CA 1
ATOM 2070 C C . LEU A 1 284 ? 33.142 -3.534 -37.219 1.00 65.31 284 LEU A C 1
ATOM 2072 O O . LEU A 1 284 ? 32.283 -3.324 -36.373 1.00 65.31 284 LEU A O 1
ATOM 2076 N N . ASN A 1 285 ? 33.727 -4.727 -37.347 1.00 65.94 285 ASN A N 1
ATOM 2077 C CA . ASN A 1 285 ? 33.357 -5.871 -36.505 1.00 65.94 285 ASN A CA 1
ATOM 2078 C C . ASN A 1 285 ? 33.552 -5.624 -34.992 1.00 65.94 285 ASN A C 1
ATOM 2080 O O . ASN A 1 285 ? 32.956 -6.318 -34.174 1.00 65.94 285 ASN A O 1
ATOM 2084 N N . THR A 1 286 ? 34.371 -4.637 -34.616 1.00 63.84 286 THR A N 1
ATOM 2085 C CA . THR A 1 286 ? 34.478 -4.116 -33.250 1.00 63.84 286 THR A CA 1
ATOM 2086 C C . THR A 1 286 ? 33.904 -2.703 -33.186 1.00 63.84 286 THR A C 1
ATOM 2088 O O . THR A 1 286 ? 34.607 -1.723 -33.437 1.00 63.84 286 THR A O 1
ATOM 2091 N N . HIS A 1 287 ? 32.628 -2.591 -32.834 1.00 65.75 287 HIS A N 1
ATOM 2092 C CA . HIS A 1 287 ? 32.002 -1.319 -32.495 1.00 65.75 287 HIS A CA 1
ATOM 2093 C C . HIS A 1 287 ? 31.025 -1.502 -31.334 1.00 65.75 287 HIS A C 1
ATOM 2095 O O . HIS A 1 287 ? 30.583 -2.613 -31.040 1.00 65.75 287 HIS A O 1
ATOM 2101 N N . THR A 1 288 ? 30.726 -0.395 -30.666 1.00 66.06 288 THR A N 1
ATOM 2102 C CA . THR A 1 288 ? 29.709 -0.303 -29.625 1.00 66.06 288 THR A CA 1
ATOM 2103 C C . THR A 1 288 ? 28.799 0.869 -29.942 1.00 66.06 288 THR A C 1
ATOM 2105 O O . THR A 1 288 ? 29.171 1.783 -30.679 1.00 66.06 288 THR A O 1
ATOM 2108 N N . HIS A 1 289 ? 27.610 0.842 -29.364 1.00 68.25 289 HIS A N 1
ATOM 2109 C CA . HIS A 1 289 ? 26.629 1.901 -29.502 1.00 68.25 289 HIS A CA 1
ATOM 2110 C C . HIS A 1 289 ? 26.331 2.536 -28.160 1.00 68.25 289 HIS A C 1
ATOM 2112 O O . HIS A 1 289 ? 26.356 1.845 -27.149 1.00 68.25 289 HIS A O 1
ATOM 2118 N N . SER A 1 290 ? 25.999 3.827 -28.150 1.00 68.00 290 SER A N 1
ATOM 2119 C CA . SER A 1 290 ? 25.359 4.457 -26.992 1.00 68.00 290 SER A CA 1
ATOM 2120 C C . SER A 1 290 ? 23.842 4.362 -27.130 1.00 68.00 290 SER A C 1
ATOM 2122 O O . SER A 1 290 ? 23.295 4.708 -28.177 1.00 68.00 290 SER A O 1
ATOM 2124 N N . ILE A 1 291 ? 23.170 3.904 -26.077 1.00 68.19 291 ILE A N 1
ATOM 2125 C CA . ILE A 1 291 ? 21.713 3.724 -26.041 1.00 68.19 291 ILE A CA 1
ATOM 2126 C C . ILE A 1 291 ? 21.115 4.740 -25.074 1.00 68.19 291 ILE A C 1
ATOM 2128 O O . ILE A 1 291 ? 21.633 4.877 -23.973 1.00 68.19 291 ILE A O 1
ATOM 2132 N N . SER A 1 292 ? 20.013 5.403 -25.440 1.00 68.31 292 SER A N 1
ATOM 2133 C CA . SER A 1 292 ? 19.185 6.151 -24.487 1.00 68.31 292 SER A CA 1
ATOM 2134 C C . SER A 1 292 ? 17.705 6.128 -24.858 1.00 68.31 292 SER A C 1
ATOM 2136 O O . SER A 1 292 ? 17.350 6.206 -26.034 1.00 68.31 292 SER A O 1
ATOM 2138 N N . PHE A 1 293 ? 16.842 5.999 -23.853 1.00 67.62 293 PHE A N 1
ATOM 2139 C CA . PHE A 1 293 ? 15.388 6.018 -24.000 1.00 67.62 293 PHE A CA 1
ATOM 2140 C C . PHE A 1 293 ? 14.713 6.340 -22.666 1.00 67.62 293 PHE A C 1
ATOM 2142 O O . PHE A 1 293 ? 15.336 6.244 -21.603 1.00 67.62 293 PHE A O 1
ATOM 2149 N N . ASN A 1 294 ? 13.425 6.689 -22.751 1.00 68.00 294 ASN A N 1
ATOM 2150 C CA . ASN A 1 294 ? 12.556 6.850 -21.596 1.00 68.00 294 ASN A CA 1
ATOM 2151 C C . ASN A 1 294 ? 11.654 5.628 -21.433 1.00 68.00 294 ASN A C 1
ATOM 2153 O O . ASN A 1 294 ? 10.993 5.216 -22.385 1.00 68.00 294 ASN A O 1
ATOM 2157 N N . LEU A 1 295 ? 11.608 5.079 -20.225 1.00 67.44 295 LEU A N 1
ATOM 2158 C CA . LEU A 1 295 ? 10.590 4.107 -19.838 1.00 67.44 295 LEU A CA 1
ATOM 2159 C C . LEU A 1 295 ? 9.400 4.856 -19.262 1.00 67.44 295 LEU A C 1
ATOM 2161 O O . LEU A 1 295 ? 9.603 5.669 -18.369 1.00 67.44 295 LEU A O 1
ATOM 2165 N N . SER A 1 296 ? 8.187 4.590 -19.732 1.00 63.75 296 SER A N 1
ATOM 2166 C CA . SER A 1 296 ? 6.968 5.074 -19.085 1.00 63.75 296 SER A CA 1
ATOM 2167 C C . SER A 1 296 ? 6.134 3.889 -18.620 1.00 63.75 296 SER A C 1
ATOM 2169 O O . SER A 1 296 ? 6.106 2.832 -19.253 1.00 63.75 296 SER A O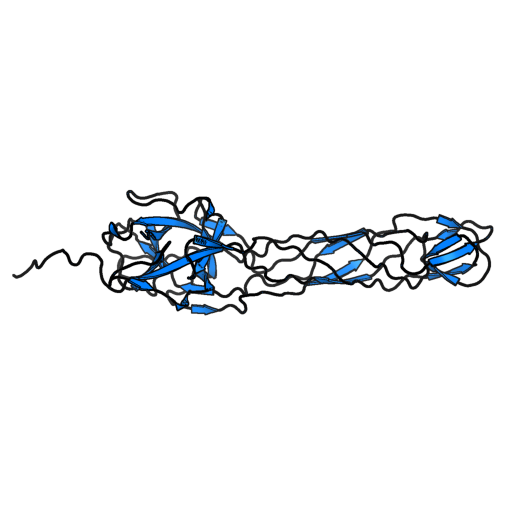 1
ATOM 2171 N N . ALA A 1 297 ? 5.496 4.037 -17.467 1.00 63.06 297 ALA A N 1
ATOM 2172 C CA . ALA A 1 297 ? 4.435 3.149 -17.020 1.00 63.06 297 ALA A CA 1
ATOM 2173 C C . ALA A 1 297 ? 3.188 3.992 -16.769 1.00 63.06 297 ALA A C 1
ATOM 2175 O O . ALA A 1 297 ? 3.264 5.095 -16.221 1.00 63.06 297 ALA A O 1
ATOM 2176 N N . THR A 1 298 ? 2.036 3.472 -17.177 1.00 58.12 298 THR A N 1
ATOM 2177 C CA . THR A 1 298 ? 0.738 4.039 -16.820 1.00 58.12 298 THR A CA 1
ATOM 2178 C C . THR A 1 298 ? 0.170 3.278 -15.629 1.00 58.12 298 THR A C 1
ATOM 2180 O O . THR A 1 298 ? -0.078 2.081 -15.730 1.00 58.12 298 THR A O 1
ATOM 2183 N N . ASN A 1 299 ? -0.097 4.008 -14.544 1.00 63.09 299 ASN A N 1
ATOM 2184 C CA . ASN A 1 299 ? -0.894 3.588 -13.386 1.00 63.09 299 ASN A CA 1
ATOM 2185 C C . ASN A 1 299 ? -0.323 2.464 -12.478 1.00 63.09 299 ASN A C 1
ATOM 2187 O O . ASN A 1 299 ? -0.999 1.456 -12.269 1.00 63.09 299 ASN A O 1
ATOM 2191 N N . PRO A 1 300 ? 0.871 2.626 -11.875 1.00 71.12 300 PRO A N 1
ATOM 2192 C CA . PRO A 1 300 ? 1.423 1.678 -10.914 1.00 71.12 300 PRO A CA 1
ATOM 2193 C C . PRO A 1 300 ? 0.837 1.921 -9.510 1.00 71.12 300 PRO A C 1
ATOM 2195 O O . PRO A 1 300 ? 1.568 2.217 -8.567 1.00 71.12 300 PRO A O 1
ATOM 2198 N N . GLU A 1 301 ? -0.488 1.847 -9.341 1.00 83.88 301 GLU A N 1
ATOM 2199 C CA . GLU A 1 301 ? -1.043 1.774 -7.982 1.00 83.88 301 GLU A CA 1
ATOM 2200 C C . GLU A 1 301 ? -0.573 0.455 -7.335 1.00 83.88 301 GLU A C 1
ATOM 2202 O O . GLU A 1 301 ? -0.753 -0.601 -7.950 1.00 83.88 301 GLU A O 1
ATOM 2207 N N . PRO A 1 302 ? 0.028 0.480 -6.127 1.00 89.69 302 PRO A N 1
ATOM 2208 C CA . PRO A 1 302 ? 0.470 -0.726 -5.430 1.00 89.69 302 PRO A CA 1
ATOM 2209 C C . PRO A 1 302 ? -0.733 -1.620 -5.147 1.00 89.69 302 PRO A C 1
ATOM 2211 O O . PRO A 1 302 ? -1.847 -1.105 -5.027 1.00 89.69 302 PRO A O 1
ATOM 2214 N N . SER A 1 303 ? -0.548 -2.933 -4.994 1.00 94.25 303 SER A N 1
ATOM 2215 C CA . SER A 1 303 ? -1.698 -3.787 -4.706 1.00 94.25 303 SER A CA 1
ATOM 2216 C C . SER A 1 303 ? -2.399 -3.344 -3.419 1.00 94.25 303 SER A C 1
ATOM 2218 O O . SER A 1 303 ? -1.778 -3.089 -2.380 1.00 94.25 303 SER A O 1
ATOM 2220 N N . TYR A 1 304 ? -3.721 -3.220 -3.492 1.00 95.88 304 TYR A N 1
ATOM 2221 C CA . TYR A 1 304 ? -4.524 -2.737 -2.380 1.00 95.88 304 TYR A CA 1
ATOM 2222 C C . TYR A 1 304 ? -5.822 -3.516 -2.212 1.00 95.88 304 TYR A C 1
ATOM 2224 O O . TYR A 1 304 ? -6.300 -4.196 -3.125 1.00 95.88 304 TYR A O 1
ATOM 2232 N N . VAL A 1 305 ? -6.396 -3.372 -1.021 1.00 97.88 305 VAL A N 1
ATOM 2233 C CA . VAL A 1 305 ? -7.785 -3.678 -0.689 1.00 97.88 305 VAL A CA 1
ATOM 2234 C C . VAL A 1 305 ? -8.446 -2.428 -0.119 1.00 97.88 305 VAL A C 1
ATOM 2236 O O . VAL A 1 305 ? -7.831 -1.672 0.638 1.00 97.88 305 VAL A O 1
ATOM 2239 N N . ARG A 1 306 ? -9.700 -2.195 -0.495 1.00 97.50 306 ARG A N 1
ATOM 2240 C CA . ARG A 1 306 ? -10.506 -1.093 0.016 1.00 97.50 306 ARG A CA 1
ATOM 2241 C C . ARG A 1 306 ? -11.183 -1.466 1.322 1.00 97.50 306 ARG A C 1
ATOM 2243 O O . ARG A 1 306 ? -11.847 -2.493 1.408 1.00 97.50 306 ARG A O 1
ATOM 2250 N N . LEU A 1 307 ? -11.053 -0.618 2.332 1.00 97.81 307 LEU A N 1
ATOM 2251 C CA . LEU A 1 307 ? -11.811 -0.721 3.577 1.00 97.81 307 LEU A CA 1
ATOM 2252 C C . LEU A 1 307 ? -12.372 0.650 3.927 1.00 97.81 307 LEU A C 1
ATOM 2254 O O . LEU A 1 307 ? -11.726 1.678 3.715 1.00 97.81 307 LEU A O 1
ATOM 2258 N N . LYS A 1 308 ? -13.585 0.677 4.472 1.00 97.50 308 LYS A N 1
ATOM 2259 C CA . LYS A 1 308 ? -14.151 1.914 5.005 1.00 97.50 308 LYS A CA 1
ATOM 2260 C C . LYS A 1 308 ? -13.519 2.233 6.352 1.00 97.50 308 LYS A C 1
ATOM 2262 O O . LYS A 1 308 ? -13.056 1.333 7.045 1.00 97.50 308 LYS A O 1
ATOM 2267 N N . LEU A 1 309 ? -13.488 3.511 6.711 1.00 97.88 309 LEU A N 1
ATOM 2268 C CA . LEU A 1 309 ? -13.017 3.963 8.015 1.00 97.88 309 LEU A CA 1
ATOM 2269 C C . LEU A 1 309 ? -14.182 4.608 8.748 1.00 97.88 309 LEU A C 1
ATOM 2271 O O . LEU A 1 309 ? -14.895 5.426 8.169 1.00 97.88 309 LEU A O 1
ATOM 2275 N N . TYR A 1 310 ? -14.345 4.262 10.018 1.00 97.69 310 TYR A N 1
ATOM 2276 C CA . TYR A 1 310 ? -15.390 4.813 10.869 1.00 97.69 310 TYR A CA 1
ATOM 2277 C C . TYR A 1 310 ? -14.810 5.280 12.195 1.00 97.69 310 TYR A C 1
ATOM 2279 O O . TYR A 1 310 ? -14.041 4.564 12.833 1.00 97.69 310 TYR A O 1
ATOM 2287 N N . LYS A 1 311 ? -15.199 6.483 12.606 1.00 97.12 311 LYS A N 1
ATOM 2288 C CA . LYS A 1 311 ? -14.851 7.097 13.884 1.00 97.12 311 LYS A CA 1
ATOM 2289 C C . LYS A 1 311 ? -15.961 6.835 14.893 1.00 97.12 311 LYS A C 1
ATOM 2291 O O . LYS A 1 311 ? -17.134 7.059 14.594 1.00 97.12 311 LYS A O 1
ATOM 2296 N N . LEU A 1 312 ? -15.593 6.396 16.091 1.00 96.38 312 LEU A N 1
ATOM 2297 C CA . LEU A 1 312 ? -16.522 6.216 17.200 1.00 96.38 312 LEU A CA 1
ATOM 2298 C C . LEU A 1 312 ? -16.920 7.580 17.785 1.00 96.38 312 LEU A C 1
ATOM 2300 O O . LEU A 1 312 ? -16.094 8.249 18.402 1.00 96.38 312 LEU A O 1
ATOM 2304 N N . ILE A 1 313 ? -18.181 7.980 17.632 1.00 95.75 313 ILE A N 1
ATOM 2305 C CA . ILE A 1 313 ? -18.699 9.279 18.109 1.00 95.75 313 ILE A CA 1
ATOM 2306 C C . ILE A 1 313 ? -19.552 9.172 19.378 1.00 95.75 313 ILE A C 1
ATOM 2308 O O . ILE A 1 313 ? -19.828 10.178 20.030 1.00 95.75 313 ILE A O 1
ATOM 2312 N N . ARG A 1 314 ? -19.968 7.960 19.757 1.00 92.81 314 ARG A N 1
ATOM 2313 C CA . ARG A 1 314 ? -20.704 7.676 20.998 1.00 92.81 314 ARG A CA 1
ATOM 2314 C C . ARG A 1 314 ? -20.230 6.354 21.586 1.00 92.81 314 ARG A C 1
ATOM 2316 O O . ARG A 1 314 ? -19.914 5.433 20.842 1.00 92.81 314 ARG A O 1
ATOM 2323 N N . LEU A 1 315 ? -20.210 6.241 22.914 1.00 87.50 315 LEU A N 1
ATOM 2324 C CA . LEU A 1 315 ? -19.811 4.999 23.575 1.00 87.50 315 LEU A CA 1
ATOM 2325 C C . LEU A 1 315 ? -20.833 3.894 23.293 1.00 87.50 315 LEU A C 1
ATOM 2327 O O . LEU A 1 315 ? -22.037 4.063 23.504 1.00 87.50 315 LEU A O 1
ATOM 2331 N N . ILE A 1 316 ? -20.330 2.751 22.844 1.00 83.06 316 ILE A N 1
ATOM 2332 C CA . ILE A 1 316 ? -21.115 1.537 22.647 1.00 83.06 316 ILE A CA 1
ATOM 2333 C C . ILE A 1 316 ? -21.305 0.925 24.033 1.00 83.06 316 ILE A C 1
ATOM 2335 O O . ILE A 1 316 ? -20.341 0.473 24.640 1.00 83.06 316 ILE A O 1
ATOM 2339 N N . GLY A 1 317 ? -22.528 0.989 24.569 1.00 66.19 317 GLY A N 1
ATOM 2340 C CA . GLY A 1 317 ? -22.833 0.413 25.883 1.00 66.19 317 GLY A CA 1
ATOM 2341 C C . GLY A 1 317 ? -23.536 1.308 26.906 1.00 66.19 317 GLY A C 1
ATOM 2342 O O . GLY A 1 317 ? -23.515 0.966 28.084 1.00 66.19 317 GLY A O 1
ATOM 2343 N N . SER A 1 318 ? -24.256 2.373 26.524 1.00 48.38 318 SER A N 1
ATOM 2344 C CA . SER A 1 318 ? -25.118 3.128 27.469 1.00 48.38 318 SER A CA 1
ATOM 2345 C C . SER A 1 318 ? -26.303 2.328 28.060 1.00 48.38 318 SER A C 1
ATOM 2347 O O . SER A 1 318 ? -27.203 2.900 28.671 1.00 48.38 318 SER A O 1
ATOM 2349 N N . ARG A 1 319 ? -26.304 0.992 27.940 1.00 47.03 319 ARG A N 1
ATOM 2350 C CA . ARG A 1 319 ? -27.220 0.081 28.644 1.00 47.03 319 ARG A CA 1
ATOM 2351 C C . ARG A 1 319 ? -26.693 -0.407 30.006 1.00 47.03 319 ARG A C 1
ATOM 2353 O O . ARG A 1 319 ? -27.187 -1.406 30.515 1.00 47.03 319 ARG A O 1
ATOM 2360 N N . PHE A 1 320 ? -25.771 0.328 30.626 1.00 46.03 320 PHE A N 1
ATOM 2361 C CA . PHE A 1 320 ? -25.506 0.271 32.069 1.00 46.03 320 PHE A CA 1
ATOM 2362 C C . PHE A 1 320 ? -25.788 1.672 32.657 1.00 46.03 320 PHE A C 1
ATOM 2364 O O . PHE A 1 320 ? -24.998 2.589 32.473 1.00 46.03 320 PHE A O 1
ATOM 2371 N N . VAL A 1 321 ? -27.045 1.950 33.040 1.00 43.41 321 VAL A N 1
ATOM 2372 C CA . VAL A 1 321 ? -27.520 2.027 34.446 1.00 43.41 321 VAL A CA 1
ATOM 2373 C C . VAL A 1 321 ? -26.822 3.178 35.197 1.00 43.41 321 VAL A C 1
ATOM 2375 O O . VAL A 1 321 ? -25.666 3.072 35.571 1.00 43.41 321 VAL A O 1
ATOM 2378 N N . ASN A 1 322 ? -27.442 4.352 35.369 1.00 40.12 322 ASN A N 1
ATOM 2379 C CA . ASN A 1 322 ? -28.273 4.672 36.545 1.00 40.12 322 ASN A CA 1
ATOM 2380 C C . ASN A 1 322 ? -27.979 3.823 37.802 1.00 40.12 322 ASN A C 1
ATOM 2382 O O . ASN A 1 322 ? -28.865 3.182 38.354 1.00 40.12 322 ASN A O 1
ATOM 2386 N N . ALA A 1 323 ? -26.728 3.817 38.250 1.00 46.19 323 ALA A N 1
ATOM 2387 C CA . ALA A 1 323 ? -26.310 3.520 39.619 1.00 46.19 323 ALA A CA 1
ATOM 2388 C C . ALA A 1 323 ? -25.016 4.327 39.813 1.00 46.19 323 ALA A C 1
ATOM 2390 O O . ALA A 1 323 ? -24.007 4.022 39.196 1.00 46.19 323 ALA A O 1
ATOM 2391 N N . ILE A 1 324 ? -25.000 5.460 40.509 1.00 35.47 324 ILE A N 1
ATOM 2392 C CA . ILE A 1 324 ? -25.324 5.624 41.925 1.00 35.47 324 ILE A CA 1
ATOM 2393 C C . ILE A 1 324 ? -25.988 6.996 42.122 1.00 35.47 324 ILE A C 1
ATOM 2395 O O . ILE A 1 324 ? -25.389 8.040 41.877 1.00 35.47 324 ILE A O 1
ATOM 2399 N N . VAL A 1 325 ? -27.243 6.967 42.572 1.00 43.53 325 VAL A N 1
ATOM 2400 C CA . VAL A 1 325 ? -27.702 7.879 43.621 1.00 43.53 325 VAL A CA 1
ATOM 2401 C C . VAL A 1 325 ? -27.192 7.268 44.920 1.00 43.53 325 VAL A C 1
ATOM 2403 O O . VAL A 1 325 ? -27.543 6.122 45.202 1.00 43.53 325 VAL A O 1
ATOM 2406 N N . ILE A 1 326 ? -26.312 7.996 45.604 1.00 46.16 326 ILE A N 1
ATOM 2407 C CA . ILE A 1 326 ? -26.151 8.250 47.050 1.00 46.16 326 ILE A CA 1
ATOM 2408 C C . ILE A 1 326 ? -24.899 9.123 47.162 1.00 46.16 326 ILE A C 1
ATOM 2410 O O . ILE A 1 326 ? -23.834 8.685 46.671 1.00 46.16 326 ILE A O 1
#

Radius of gyration: 30.57 Å; chains: 1; bounding box: 70×29×102 Å

Secondary structure (DSSP, 8-state):
--EEEEEESSS---TT-EEPPGGGTT-EEEESSSTT-EE--SEE--B----EEE---EEEEEEEEEEEEBSS-----B--B--EE-PPSEEEEEEEEEETTT--SEE-TT-EEE-SS--TTEEEE-S-TTPEEEE-SS-S-EE--SEE--EEEEEB---S-EEEE--SS-EEE-BTT---EEEEEPPPEES--B-EEEE-EEEESSSEEPPTT-EEEESS---STTEEE-GGGBT-EEEE-SSSS-EEE-SBSS---EEEEEEEB-S-S--EEE---SEEEEEBSS---EEEEEEE-S--PPPEEEEEEEEE-S-TTTTS------